Protein AF-A0A3B8YVG7-F1 (afdb_monomer_lite)

Sequence (187 aa):
MKNRNLFLLLGLVLIIIQVAHSCKNMPRATQARDAATNYRMFCAGCHGDNLEKFAAKQWMEEAGTASVERSIRNGILDIGMPAFAKTFSDREIKELAGYVKKGIPADRALLKPAVTAEGIVKSEEYNFVIDTVVTGLEVPWGLAFLPNGDLLISERKGTLHTFSNGRLSAPIEGLPPIMAFGQGGLL

Radius of gyration: 27.72 Å; chains: 1; bounding box: 80×52×76 Å

Structure (mmCIF, N/CA/C/O backbone):
data_AF-A0A3B8YVG7-F1
#
_entry.id   AF-A0A3B8YVG7-F1
#
loop_
_atom_site.group_PDB
_atom_site.id
_atom_site.type_symbol
_atom_site.label_atom_id
_atom_site.label_alt_id
_atom_site.label_comp_id
_atom_site.label_asym_id
_atom_site.label_entity_id
_atom_site.label_seq_id
_atom_site.pdbx_PDB_ins_code
_atom_site.Cartn_x
_atom_site.Cartn_y
_atom_site.Cartn_z
_atom_site.occupancy
_atom_site.B_iso_or_equiv
_atom_site.auth_seq_id
_atom_site.auth_comp_id
_atom_site.auth_asym_id
_atom_site.auth_atom_id
_atom_site.pdbx_PDB_model_num
ATOM 1 N N . MET A 1 1 ? -52.260 37.338 51.544 1.00 55.12 1 MET A N 1
ATOM 2 C CA . MET A 1 1 ? -51.536 36.040 51.574 1.00 55.12 1 MET A CA 1
ATOM 3 C C . MET A 1 1 ? -51.922 35.067 50.437 1.00 55.12 1 MET A C 1
ATOM 5 O O . MET A 1 1 ? -51.706 33.877 50.595 1.00 55.12 1 MET A O 1
ATOM 9 N N . LYS A 1 2 ? -52.425 35.517 49.268 1.00 54.91 2 LYS A N 1
ATOM 10 C CA . LYS A 1 2 ? -52.887 34.604 48.190 1.00 54.91 2 LYS A CA 1
ATOM 11 C C . LYS A 1 2 ? -51.986 34.511 46.942 1.00 54.91 2 LYS A C 1
ATOM 13 O O . LYS A 1 2 ? -52.160 33.588 46.161 1.00 54.91 2 LYS A O 1
ATOM 18 N N . ASN A 1 3 ? -50.978 35.381 46.789 1.00 53.31 3 ASN A N 1
ATOM 19 C CA . ASN A 1 3 ? -50.225 35.502 45.523 1.00 53.31 3 ASN A CA 1
ATOM 20 C C . ASN A 1 3 ? -48.767 35.005 45.576 1.00 53.31 3 ASN A C 1
ATOM 22 O O . ASN A 1 3 ? -48.082 35.035 44.560 1.00 53.31 3 ASN A O 1
ATOM 26 N N . ARG A 1 4 ? -48.272 34.523 46.728 1.00 54.56 4 ARG A N 1
ATOM 27 C CA . ARG A 1 4 ? -46.884 34.022 46.843 1.00 54.56 4 ARG A CA 1
ATOM 28 C C . ARG A 1 4 ? -46.690 32.628 46.235 1.00 54.56 4 ARG A C 1
ATOM 30 O O . ARG A 1 4 ? -45.633 32.367 45.677 1.00 54.56 4 ARG A O 1
ATOM 37 N N . ASN A 1 5 ? -47.712 31.770 46.259 1.00 50.25 5 ASN A N 1
ATOM 38 C CA . ASN A 1 5 ? -47.594 30.398 45.746 1.00 50.25 5 ASN A CA 1
ATOM 39 C C . ASN A 1 5 ? -47.685 30.316 44.212 1.00 50.25 5 ASN A C 1
ATOM 41 O O . ASN A 1 5 ? -47.104 29.411 43.622 1.00 50.25 5 ASN A O 1
ATOM 45 N N . LEU A 1 6 ? -48.347 31.278 43.557 1.00 53.44 6 LEU A N 1
ATOM 46 C CA . LEU A 1 6 ? -48.474 31.303 42.095 1.00 53.44 6 LEU A CA 1
ATOM 47 C C . LEU A 1 6 ? -47.155 31.702 41.408 1.00 53.44 6 LEU A C 1
ATOM 49 O O . LEU A 1 6 ? -46.780 31.097 40.409 1.00 53.44 6 LEU A O 1
ATOM 53 N N . PHE A 1 7 ? -46.404 32.646 41.986 1.00 51.47 7 PHE A N 1
ATOM 54 C CA . PHE A 1 7 ? -45.079 33.029 41.478 1.00 51.47 7 PHE A CA 1
ATOM 55 C C . PHE A 1 7 ? -44.019 31.933 41.674 1.00 51.47 7 PHE A C 1
ATOM 57 O O . PHE A 1 7 ? -43.154 31.763 40.819 1.00 51.47 7 PHE A O 1
ATOM 64 N N . LEU A 1 8 ? -44.114 31.149 42.753 1.00 53.53 8 LEU A N 1
ATOM 65 C CA . LEU A 1 8 ? -43.233 29.999 42.992 1.00 53.53 8 LEU A CA 1
ATOM 66 C C . LEU A 1 8 ? -43.496 28.845 42.009 1.00 53.53 8 LEU A C 1
ATOM 68 O O . LEU A 1 8 ? -42.547 28.236 41.523 1.00 53.53 8 LEU A O 1
ATOM 72 N N . LEU A 1 9 ? -44.761 28.583 41.661 1.00 53.88 9 LEU A N 1
ATOM 73 C CA . LEU A 1 9 ? -45.130 27.550 40.686 1.00 53.88 9 LEU A CA 1
ATOM 74 C C . LEU A 1 9 ? -44.761 27.937 39.243 1.00 53.88 9 LEU A C 1
ATOM 76 O O . LEU A 1 9 ? -44.233 27.097 38.517 1.00 53.88 9 LEU A O 1
ATOM 80 N N . LEU A 1 10 ? -44.950 29.199 38.834 1.00 53.91 10 LEU A N 1
ATOM 81 C CA . LEU A 1 10 ? -44.505 29.669 37.511 1.00 53.91 10 LEU A CA 1
ATOM 82 C C . LEU A 1 10 ? -42.973 29.696 37.375 1.00 53.91 10 LEU A C 1
ATOM 84 O O . LEU A 1 10 ? -42.451 29.351 36.316 1.00 53.91 10 LEU A O 1
ATOM 88 N N . GLY A 1 11 ? -42.249 30.047 38.444 1.00 51.66 11 GLY A N 1
ATOM 89 C CA . GLY A 1 11 ? -40.783 30.012 38.462 1.00 51.66 11 GLY A CA 1
ATOM 90 C C . GLY A 1 11 ? -40.215 28.595 38.331 1.00 51.66 11 GLY A C 1
ATOM 91 O O . GLY A 1 11 ? -39.252 28.386 37.596 1.00 51.66 11 GLY A O 1
ATOM 92 N N . LEU A 1 12 ? -40.840 27.603 38.976 1.00 54.69 12 LEU A N 1
ATOM 93 C CA . LEU A 1 12 ? -40.403 26.204 38.904 1.00 54.69 12 LEU A CA 1
ATOM 94 C C . LEU A 1 12 ? -40.632 25.594 37.508 1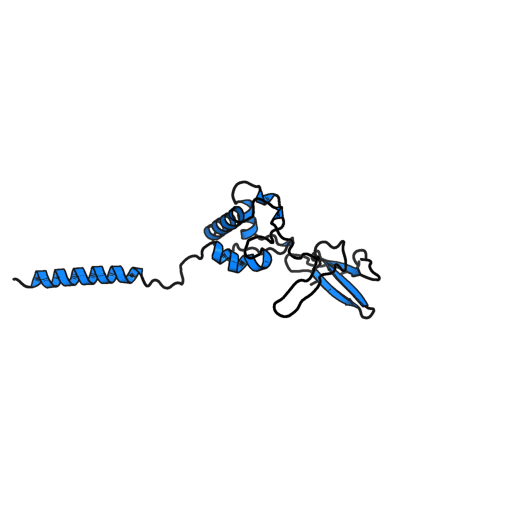.00 54.69 12 LEU A C 1
ATOM 96 O O . LEU A 1 12 ? -39.788 24.850 37.014 1.00 54.69 12 LEU A O 1
ATOM 100 N N . VAL A 1 13 ? -41.741 25.947 36.847 1.00 56.50 13 VAL A N 1
ATOM 101 C CA . VAL A 1 13 ? -42.051 25.485 35.482 1.00 56.50 13 VAL A CA 1
ATOM 102 C C . VAL A 1 13 ? -41.092 26.096 34.454 1.00 56.50 13 VAL A C 1
ATOM 104 O O . VAL A 1 13 ? -40.623 25.376 33.573 1.00 56.50 13 VAL A O 1
ATOM 107 N N . LEU A 1 14 ? -40.718 27.377 34.591 1.00 52.00 14 LEU A N 1
ATOM 108 C CA . LEU A 1 14 ? -39.709 27.989 33.714 1.00 52.00 14 LEU A CA 1
ATOM 109 C C . LEU A 1 14 ? -38.329 27.326 33.862 1.00 52.00 14 LEU A C 1
ATOM 111 O O . LEU A 1 14 ? -37.677 27.056 32.856 1.00 52.00 14 LEU A O 1
ATOM 115 N N . ILE A 1 15 ? -37.913 26.992 35.089 1.00 54.62 15 ILE A N 1
ATOM 116 C CA . ILE A 1 15 ? -36.620 26.335 35.344 1.00 54.62 15 ILE A CA 1
ATOM 117 C C . ILE A 1 15 ? -36.585 24.919 34.743 1.00 54.62 15 ILE A C 1
ATOM 119 O O . ILE A 1 15 ? -35.592 24.546 34.120 1.00 54.62 15 ILE A O 1
ATOM 123 N N . ILE A 1 16 ? -37.673 24.146 34.843 1.00 56.25 16 ILE A N 1
ATOM 124 C CA . ILE A 1 16 ? -37.751 22.798 34.248 1.00 56.25 16 ILE A CA 1
ATOM 125 C C . ILE A 1 16 ? -37.693 22.862 32.709 1.00 56.25 16 ILE A C 1
ATOM 127 O O . ILE A 1 16 ? -37.016 22.045 32.079 1.00 56.25 16 ILE A O 1
ATOM 131 N N . ILE A 1 17 ? -38.330 23.863 32.089 1.00 53.47 17 ILE A N 1
ATOM 132 C CA . ILE A 1 17 ? -38.294 24.055 30.629 1.00 53.47 17 ILE A CA 1
ATOM 133 C C . ILE A 1 17 ? -36.890 24.476 30.156 1.00 53.47 17 ILE A C 1
ATOM 135 O O . ILE A 1 17 ? -36.426 23.992 29.119 1.00 53.47 17 ILE A O 1
ATOM 139 N N . GLN A 1 18 ? -36.179 25.311 30.922 1.00 51.41 18 GLN A N 1
ATOM 140 C CA . GLN A 1 18 ? -34.814 25.743 30.596 1.00 51.41 18 GLN A CA 1
ATOM 141 C C . GLN A 1 18 ? -33.782 24.612 30.719 1.00 51.41 18 GLN A C 1
ATOM 143 O O . GLN A 1 18 ? -32.893 24.502 29.872 1.00 51.41 18 GLN A O 1
ATOM 148 N N . VAL A 1 19 ? -33.935 23.711 31.695 1.00 53.53 19 VAL A N 1
ATOM 149 C CA . VAL A 1 19 ? -33.074 22.520 31.824 1.00 53.53 19 VAL A CA 1
ATOM 150 C C . VAL A 1 19 ? -33.284 21.552 30.649 1.00 53.53 19 VAL A C 1
ATOM 152 O O . VAL A 1 19 ? -32.311 21.024 30.110 1.00 53.53 19 VAL A O 1
ATOM 155 N N . ALA A 1 20 ? -34.522 21.385 30.168 1.00 51.59 20 ALA A N 1
ATOM 156 C CA . ALA A 1 20 ? -34.823 20.522 29.020 1.00 51.59 20 ALA A CA 1
ATOM 157 C C . ALA A 1 20 ? -34.282 21.058 27.675 1.00 51.59 20 ALA A C 1
ATOM 159 O O . ALA A 1 20 ? -33.980 20.272 26.775 1.00 51.59 20 ALA A O 1
ATOM 160 N N . HIS A 1 21 ? -34.127 22.379 27.527 1.00 45.09 21 HIS A N 1
ATOM 161 C CA . HIS A 1 21 ? -33.569 22.990 26.311 1.00 45.09 21 HIS A CA 1
ATOM 162 C C . HIS A 1 21 ? -32.033 22.976 26.282 1.00 45.09 21 HIS A C 1
ATOM 164 O O . HIS A 1 21 ? -31.444 22.916 25.204 1.00 45.09 21 HIS A O 1
ATOM 170 N N . SER A 1 22 ? -31.378 22.957 27.446 1.00 46.12 22 SER A N 1
ATOM 171 C CA . SER A 1 22 ? -29.911 22.942 27.546 1.00 46.12 22 SER A CA 1
ATOM 172 C C . SER A 1 22 ? -29.281 21.626 27.051 1.00 46.12 22 SER A C 1
ATOM 174 O O . SER A 1 22 ? -28.189 21.632 26.490 1.00 46.12 22 SER A O 1
ATOM 176 N N . CYS A 1 23 ? -29.995 20.494 27.131 1.00 43.69 23 CYS A N 1
ATOM 177 C CA . CYS A 1 23 ? -29.518 19.217 26.572 1.00 43.69 23 CYS A CA 1
ATOM 178 C C . CYS A 1 23 ? -29.514 19.156 25.032 1.00 43.69 23 CYS A C 1
ATOM 180 O O . CYS A 1 23 ? -28.886 18.263 24.470 1.00 43.69 23 CYS A O 1
ATOM 182 N N . LYS A 1 24 ? -30.201 20.070 24.331 1.00 51.38 24 LYS A N 1
ATOM 183 C CA . LYS A 1 24 ? -30.309 20.031 22.859 1.00 51.38 24 LYS A CA 1
ATOM 184 C C . LYS A 1 24 ? -29.253 20.864 22.128 1.00 51.38 24 LYS A C 1
ATOM 186 O O . LYS A 1 24 ? -29.065 20.658 20.936 1.00 51.38 24 LYS A O 1
ATOM 191 N N . ASN A 1 25 ? -28.536 21.740 22.834 1.00 47.72 25 ASN A N 1
ATOM 192 C CA . ASN A 1 25 ? -27.557 22.666 22.257 1.00 47.72 25 ASN A CA 1
ATOM 193 C C . ASN A 1 25 ? -26.149 22.466 22.841 1.00 47.72 25 ASN A C 1
ATOM 195 O O . ASN A 1 25 ? -25.473 23.428 23.205 1.00 47.72 25 ASN A O 1
ATOM 199 N N . MET A 1 26 ? -25.678 21.219 22.914 1.00 46.06 26 MET A N 1
ATOM 200 C CA . MET A 1 26 ? -24.237 20.991 23.035 1.00 46.06 26 MET A CA 1
ATO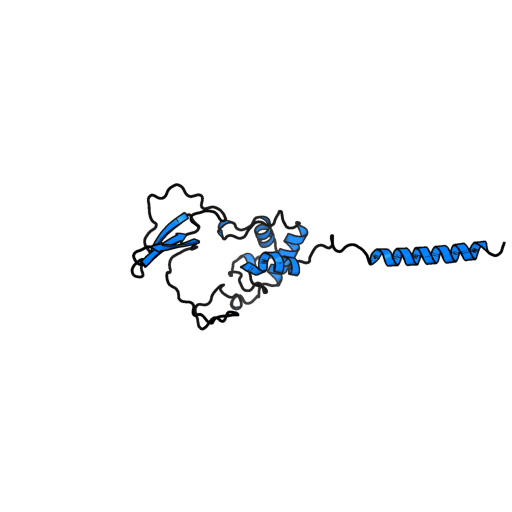M 201 C C . MET A 1 26 ? -23.567 21.259 21.677 1.00 46.06 26 MET A C 1
ATOM 203 O O . MET A 1 26 ? -24.026 20.732 20.659 1.00 46.06 26 MET A O 1
ATOM 207 N N . PRO A 1 27 ? -22.487 22.058 21.620 1.00 43.12 27 PRO A N 1
ATOM 208 C CA . PRO A 1 27 ? -21.715 22.225 20.398 1.00 43.12 27 PRO A CA 1
ATOM 209 C C . PRO A 1 27 ? -21.191 20.861 19.927 1.00 43.12 27 PRO A C 1
ATOM 211 O O . PRO A 1 27 ? -20.634 20.088 20.704 1.00 43.12 27 PRO A O 1
ATOM 214 N N . ARG A 1 28 ? -21.344 20.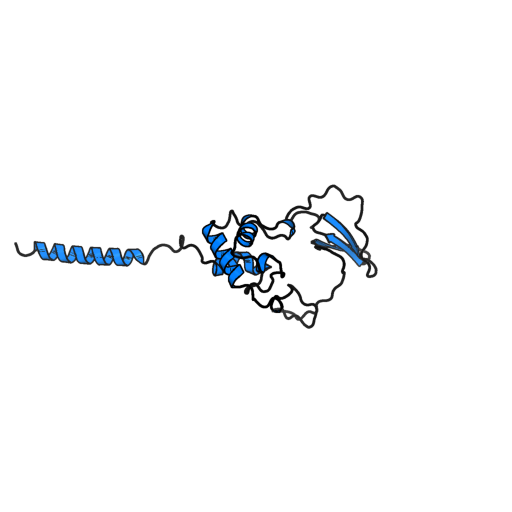576 18.629 1.00 47.62 28 ARG A N 1
ATOM 215 C CA . ARG A 1 28 ? -20.978 19.326 17.923 1.00 47.62 28 ARG A CA 1
ATOM 216 C C . ARG A 1 28 ? -19.467 19.005 17.922 1.00 47.62 28 ARG A C 1
ATOM 218 O O . ARG A 1 28 ? -18.999 18.204 17.123 1.00 47.62 28 ARG A O 1
ATOM 225 N N . ALA A 1 29 ? -18.687 19.634 18.795 1.00 46.44 29 ALA A N 1
ATOM 226 C CA . ALA A 1 29 ? -17.231 19.559 18.839 1.00 46.44 29 ALA A CA 1
ATOM 227 C C . ALA A 1 29 ? -16.686 18.477 19.794 1.00 46.44 29 ALA A C 1
ATOM 229 O O . ALA A 1 29 ? -15.477 18.396 19.981 1.00 46.44 29 ALA A O 1
ATOM 230 N N . THR A 1 30 ? -17.535 17.641 20.406 1.00 48.69 30 THR A N 1
ATOM 231 C CA . THR A 1 30 ? -17.076 16.654 21.412 1.00 48.69 30 THR A CA 1
ATOM 232 C C . THR A 1 30 ? -17.768 15.293 21.331 1.00 48.69 30 THR A C 1
ATOM 234 O O . THR A 1 30 ? -17.644 14.479 22.243 1.00 48.69 30 THR A O 1
ATOM 237 N N . GLN A 1 31 ? -18.488 15.004 20.245 1.00 57.09 31 GLN A N 1
ATOM 238 C CA . GLN A 1 31 ? -19.016 13.660 20.026 1.00 57.09 31 GLN A CA 1
ATOM 239 C C . GLN A 1 31 ? -17.953 12.838 19.297 1.00 57.09 31 GLN A C 1
ATOM 241 O O . GLN A 1 31 ? -17.604 13.148 18.157 1.00 57.09 31 GLN A O 1
ATOM 246 N N . ALA A 1 32 ? -17.402 11.829 19.979 1.00 62.62 32 ALA A N 1
ATOM 247 C CA . ALA A 1 32 ? -16.499 10.868 19.357 1.00 62.62 32 ALA A CA 1
ATOM 248 C C . ALA A 1 32 ? -17.167 10.302 18.098 1.00 62.62 32 ALA A C 1
ATOM 250 O O . ALA A 1 32 ? -18.320 9.865 18.149 1.00 62.62 32 ALA A O 1
ATOM 251 N N . ARG A 1 33 ? -16.462 10.377 16.968 1.00 83.88 33 ARG A N 1
ATOM 252 C CA . ARG A 1 33 ? -16.950 9.846 15.694 1.00 83.88 33 ARG A CA 1
ATOM 253 C C . ARG A 1 33 ? -17.035 8.328 15.807 1.00 83.88 33 ARG A C 1
ATOM 255 O O . ARG A 1 33 ? -16.194 7.713 16.459 1.00 83.88 33 ARG A O 1
ATOM 262 N N . ASP A 1 34 ? -18.047 7.729 15.190 1.00 94.12 34 ASP A N 1
ATOM 263 C CA . ASP A 1 34 ? -18.153 6.273 15.168 1.00 94.12 34 ASP A CA 1
ATOM 264 C C . ASP A 1 34 ? -17.048 5.634 14.305 1.00 94.12 34 ASP A C 1
ATOM 266 O O . ASP A 1 34 ? -16.381 6.285 13.491 1.00 94.12 34 ASP A O 1
ATOM 270 N N . ALA A 1 35 ? -16.851 4.327 14.489 1.00 95.88 35 ALA A N 1
ATOM 271 C CA . ALA A 1 35 ? -15.826 3.571 13.778 1.00 95.88 35 ALA A CA 1
ATOM 272 C C . ALA A 1 35 ? -16.001 3.602 12.252 1.00 95.88 35 ALA A C 1
ATOM 274 O O . ALA A 1 35 ? -15.005 3.654 11.539 1.00 95.88 35 ALA A O 1
ATOM 275 N N . ALA A 1 36 ? -17.235 3.609 11.741 1.00 95.88 36 ALA A N 1
ATOM 276 C CA . ALA A 1 36 ? -17.492 3.642 10.301 1.00 95.88 36 ALA A CA 1
ATOM 277 C C . ALA A 1 36 ? -17.061 4.984 9.684 1.00 95.88 36 ALA A C 1
ATOM 279 O O . ALA A 1 36 ? -16.445 5.024 8.619 1.00 95.88 36 ALA A O 1
ATOM 280 N N . THR A 1 37 ? -17.336 6.086 10.380 1.00 96.25 37 THR A N 1
ATOM 281 C CA . THR A 1 37 ? -16.920 7.434 9.990 1.00 96.25 37 THR A CA 1
ATOM 282 C C . THR A 1 37 ? -15.402 7.559 10.032 1.00 96.25 37 THR A C 1
ATOM 284 O O . THR A 1 37 ? -14.798 8.023 9.066 1.00 96.25 37 THR A O 1
ATOM 287 N N . ASN A 1 38 ? -14.771 7.095 11.115 1.00 96.56 38 ASN A N 1
ATOM 288 C CA . ASN A 1 38 ? -13.313 7.091 11.225 1.00 96.56 38 ASN A CA 1
ATOM 289 C C . ASN A 1 38 ? -12.671 6.206 10.141 1.00 96.56 38 ASN A C 1
ATOM 291 O O . ASN A 1 38 ? -11.708 6.624 9.502 1.00 96.56 38 ASN A O 1
ATOM 295 N N . TYR A 1 39 ? -13.234 5.031 9.857 1.00 97.00 39 TYR A N 1
ATOM 296 C CA . TYR A 1 39 ? -12.746 4.158 8.793 1.00 97.00 39 TYR A CA 1
ATOM 297 C C . TYR A 1 39 ? -12.799 4.847 7.423 1.00 97.00 39 TYR A C 1
ATOM 299 O O . TYR A 1 39 ? -11.794 4.893 6.712 1.00 97.00 39 TYR A O 1
ATOM 307 N N . ARG A 1 40 ? -13.941 5.449 7.072 1.00 95.94 40 ARG A N 1
ATOM 308 C CA . ARG A 1 40 ? -14.099 6.158 5.796 1.00 95.94 40 ARG A CA 1
ATOM 309 C C . ARG A 1 40 ? -13.111 7.317 5.650 1.00 95.94 40 ARG A C 1
ATOM 311 O O . ARG A 1 40 ? -12.559 7.515 4.576 1.00 95.94 40 ARG A O 1
ATOM 318 N N . MET A 1 41 ? -12.870 8.070 6.721 1.00 95.12 41 MET A N 1
ATOM 319 C CA . MET A 1 41 ? -11.983 9.236 6.677 1.00 95.12 41 MET A CA 1
ATOM 320 C C . MET A 1 41 ? -10.494 8.881 6.598 1.00 95.12 41 MET A C 1
ATOM 322 O O . MET A 1 41 ? -9.739 9.611 5.963 1.00 95.12 41 MET A O 1
ATOM 326 N N . PHE A 1 42 ? -10.060 7.807 7.264 1.00 96.56 42 PHE A N 1
ATOM 327 C CA . PHE A 1 42 ? -8.631 7.550 7.485 1.00 96.56 42 PHE A CA 1
ATOM 328 C C . PHE A 1 42 ? -8.113 6.256 6.852 1.00 96.56 42 PHE A C 1
ATOM 330 O O . PHE A 1 42 ? -6.902 6.081 6.741 1.00 96.56 42 PHE A O 1
ATOM 337 N N . CYS A 1 43 ? -8.996 5.337 6.457 1.00 95.88 43 CYS A N 1
ATOM 338 C CA . CYS A 1 43 ? -8.615 3.981 6.053 1.00 95.88 43 CYS A CA 1
ATOM 339 C C . CYS A 1 43 ? -9.087 3.623 4.638 1.00 95.88 43 CYS A C 1
ATOM 341 O O . CYS A 1 43 ? -8.351 2.965 3.900 1.00 95.88 43 CYS A O 1
ATOM 343 N N . ALA A 1 44 ? -10.289 4.057 4.249 1.00 94.50 44 ALA A N 1
ATOM 344 C CA . ALA A 1 44 ? -10.932 3.649 2.997 1.00 94.50 44 ALA A CA 1
ATOM 345 C C . ALA A 1 44 ? -10.125 4.001 1.735 1.00 94.50 44 ALA A C 1
ATOM 347 O O . ALA A 1 44 ? -10.145 3.241 0.770 1.00 94.50 44 ALA A O 1
ATOM 348 N N . GLY A 1 45 ? -9.335 5.083 1.760 1.00 90.88 45 GLY A N 1
ATOM 349 C CA . GLY A 1 45 ? -8.471 5.458 0.633 1.00 90.88 45 GLY A CA 1
ATOM 350 C C . GLY A 1 45 ? -7.509 4.343 0.201 1.00 90.88 45 GLY A C 1
ATOM 351 O O . GLY A 1 45 ? -7.291 4.147 -0.993 1.00 90.88 45 GLY A O 1
ATOM 352 N N . CYS A 1 46 ? -7.002 3.557 1.157 1.00 90.25 46 CYS A N 1
ATOM 353 C CA . CYS A 1 46 ? -6.123 2.418 0.879 1.00 90.25 46 CYS A CA 1
ATOM 354 C C . CYS A 1 46 ? -6.865 1.075 0.931 1.00 90.25 46 CYS A C 1
ATOM 356 O O . CYS A 1 46 ? -6.565 0.172 0.156 1.00 90.25 46 CYS A O 1
ATOM 358 N N . HIS A 1 47 ? -7.833 0.932 1.838 1.00 92.31 47 HIS A N 1
ATOM 359 C CA . HIS A 1 47 ? -8.480 -0.349 2.137 1.00 92.31 47 HIS A CA 1
ATOM 360 C C . HIS A 1 47 ? -9.837 -0.564 1.442 1.00 92.31 47 HIS A C 1
ATOM 362 O O . HIS A 1 47 ? -10.408 -1.648 1.568 1.00 92.31 47 HIS A O 1
ATOM 368 N N . GLY A 1 48 ? -10.301 0.410 0.654 1.00 90.19 48 GLY A N 1
ATOM 369 C CA . GLY A 1 48 ? -11.593 0.385 -0.032 1.00 90.19 48 GLY A CA 1
ATOM 370 C C . GLY A 1 48 ? -12.738 0.841 0.869 1.00 90.19 48 GLY A C 1
ATOM 371 O O . GLY A 1 48 ? -12.677 0.698 2.086 1.00 90.19 48 GLY A O 1
ATOM 372 N N . ASP A 1 49 ? -13.804 1.389 0.292 1.00 90.25 49 ASP A N 1
ATOM 373 C CA . ASP A 1 49 ? -14.958 1.854 1.077 1.00 90.25 49 ASP A CA 1
ATOM 374 C C . ASP A 1 49 ? -15.699 0.711 1.785 1.00 90.25 49 ASP A C 1
ATOM 376 O O . ASP A 1 49 ? -16.368 0.941 2.794 1.00 90.25 49 ASP A O 1
ATOM 380 N N . ASN A 1 50 ? -15.566 -0.517 1.279 1.00 89.19 50 ASN A N 1
ATOM 381 C CA . ASN A 1 50 ? -16.228 -1.715 1.787 1.00 89.19 50 ASN A CA 1
ATOM 382 C C . ASN A 1 50 ? -15.223 -2.754 2.304 1.00 89.19 50 ASN A C 1
ATOM 384 O O . ASN A 1 50 ? -15.551 -3.939 2.362 1.00 89.19 50 ASN A O 1
ATOM 388 N N . LEU A 1 51 ? -14.008 -2.329 2.685 1.00 90.94 51 LEU A N 1
ATOM 389 C CA . LEU A 1 51 ? -12.934 -3.209 3.170 1.00 90.94 51 LEU A CA 1
ATOM 390 C C . LEU A 1 51 ? -12.469 -4.232 2.110 1.00 90.94 51 LEU A C 1
ATOM 392 O O . LEU A 1 51 ? -11.802 -5.216 2.428 1.00 90.94 51 LEU A O 1
ATOM 396 N N . GLU A 1 52 ? -12.817 -4.031 0.841 1.00 88.00 52 GLU A N 1
ATOM 397 C CA . GLU A 1 52 ? -12.587 -5.005 -0.221 1.00 88.00 52 GLU A CA 1
ATOM 398 C C . GLU A 1 52 ? -11.138 -5.037 -0.708 1.00 88.00 52 GLU A C 1
ATOM 400 O O . GLU A 1 52 ? -10.747 -6.017 -1.334 1.00 88.00 52 GLU A O 1
ATOM 405 N N . LYS A 1 53 ? -10.336 -4.002 -0.414 1.00 88.19 53 LYS A N 1
ATOM 406 C CA . LYS A 1 53 ? -8.930 -3.910 -0.847 1.00 88.19 53 LYS A CA 1
ATOM 407 C C . LYS A 1 53 ? -7.938 -4.442 0.186 1.00 88.19 53 LYS A C 1
ATOM 409 O O . LYS A 1 53 ? -6.728 -4.270 0.032 1.00 88.19 53 LYS A O 1
ATOM 414 N N . PHE A 1 54 ? -8.405 -5.073 1.264 1.00 89.12 54 PHE A N 1
ATOM 415 C CA . PHE A 1 54 ? -7.494 -5.804 2.138 1.00 89.12 54 PHE A CA 1
ATOM 416 C C . PHE A 1 54 ? -6.916 -7.021 1.412 1.00 89.12 54 PHE A C 1
ATOM 418 O O . PHE A 1 54 ? -7.642 -7.814 0.820 1.00 89.12 54 PHE A O 1
ATOM 425 N N . ALA A 1 55 ? -5.605 -7.221 1.536 1.00 82.62 55 ALA A N 1
ATOM 426 C CA . ALA A 1 55 ? -4.993 -8.488 1.166 1.00 82.62 55 ALA A CA 1
ATOM 427 C C . ALA A 1 55 ? -5.409 -9.570 2.172 1.00 82.62 55 ALA A C 1
ATOM 429 O O . ALA A 1 55 ? -5.310 -9.350 3.382 1.00 82.62 55 ALA A O 1
ATOM 430 N N . ALA A 1 56 ? -5.821 -10.741 1.683 1.00 81.75 56 ALA A N 1
ATOM 431 C CA . ALA A 1 56 ? -6.111 -11.889 2.536 1.00 81.75 56 ALA A CA 1
ATOM 432 C C . ALA A 1 56 ? -4.871 -12.259 3.370 1.00 81.75 56 ALA A C 1
ATOM 434 O O . ALA A 1 56 ? -3.775 -12.450 2.834 1.00 81.75 56 ALA A O 1
ATOM 435 N N . LYS A 1 57 ? -5.030 -12.327 4.695 1.00 84.56 57 LYS A N 1
ATOM 436 C CA . LYS A 1 57 ? -3.946 -12.601 5.650 1.00 84.56 57 LYS A CA 1
ATOM 437 C C . LYS A 1 57 ? -4.474 -13.385 6.850 1.00 84.56 57 LYS A C 1
ATOM 439 O O . LYS A 1 57 ? -5.646 -13.286 7.198 1.00 84.56 57 LYS A O 1
ATOM 444 N N . GLN A 1 58 ? -3.574 -14.098 7.525 1.00 85.81 58 GLN A N 1
ATOM 445 C CA . GLN A 1 58 ? -3.892 -14.974 8.659 1.00 85.81 58 GLN A CA 1
ATOM 446 C C . GLN A 1 58 ? -4.630 -14.270 9.812 1.00 85.81 58 GLN A C 1
ATOM 448 O O . GLN A 1 58 ? -5.518 -14.867 10.415 1.00 85.81 58 GLN A O 1
ATOM 453 N N . TRP A 1 59 ? -4.342 -12.990 10.076 1.00 88.44 59 TRP A N 1
ATOM 454 C CA . TRP A 1 59 ? -4.993 -12.226 11.151 1.00 88.44 59 TRP A CA 1
ATOM 455 C C . TRP A 1 59 ? -6.521 -12.134 11.006 1.00 88.44 59 TRP A C 1
ATOM 457 O O . TRP A 1 59 ? -7.254 -11.963 11.986 1.00 88.44 59 TRP A O 1
ATOM 467 N N . MET A 1 60 ? -7.029 -12.277 9.779 1.00 90.19 60 MET A N 1
ATOM 468 C CA . MET A 1 60 ? -8.464 -12.260 9.511 1.00 90.19 60 MET A CA 1
ATOM 469 C C . MET A 1 60 ? -9.186 -13.451 10.154 1.00 90.19 60 MET A C 1
ATOM 471 O O . MET A 1 60 ? -10.362 -13.316 10.488 1.00 90.19 60 MET A O 1
ATOM 475 N N . GLU A 1 61 ? -8.476 -14.549 10.426 1.00 89.12 61 GLU A N 1
ATOM 476 C CA . GLU A 1 61 ? -9.002 -15.759 11.074 1.00 89.12 61 GLU A CA 1
ATOM 477 C C . GLU A 1 61 ? -8.755 -15.792 12.591 1.00 89.12 61 GLU A C 1
ATOM 479 O O . GLU A 1 61 ? -9.363 -16.579 13.312 1.00 89.12 61 GLU A O 1
ATOM 484 N N . GLU A 1 62 ? -7.882 -14.927 13.110 1.00 90.62 62 GLU A N 1
ATOM 485 C CA . GLU A 1 62 ? -7.586 -14.872 14.544 1.00 90.62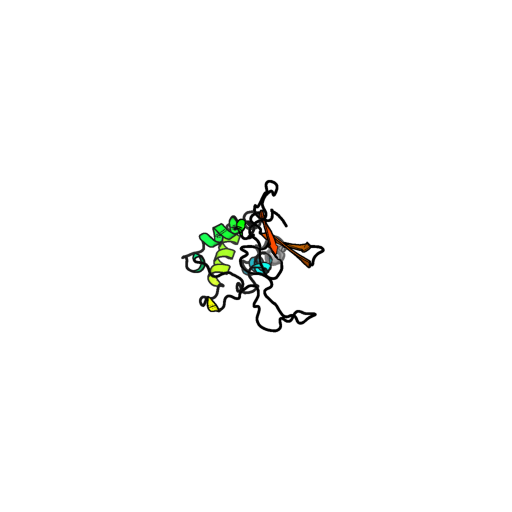 62 GLU A CA 1
ATOM 486 C C . GLU A 1 62 ? -8.819 -14.465 15.365 1.00 90.62 62 GLU A C 1
ATOM 488 O O . GLU A 1 62 ? -9.630 -13.635 14.945 1.00 90.62 62 GLU A O 1
ATOM 493 N N . ALA A 1 63 ? -8.960 -15.015 16.569 1.00 90.88 63 ALA A N 1
ATOM 494 C CA . ALA A 1 63 ? -10.032 -14.616 17.471 1.00 90.88 63 ALA A CA 1
ATOM 495 C C . ALA A 1 63 ? -9.800 -13.197 18.024 1.00 90.88 63 ALA A C 1
ATOM 497 O O . ALA A 1 63 ? -8.690 -12.827 18.410 1.00 90.88 63 ALA A O 1
ATOM 498 N N . GLY A 1 64 ? -10.878 -12.417 18.126 1.00 94.12 64 GLY A N 1
ATOM 499 C CA . GLY A 1 64 ? -10.835 -11.060 18.672 1.00 94.12 64 GLY A CA 1
ATOM 500 C C . GLY A 1 64 ? -10.166 -10.038 17.745 1.00 94.12 64 GLY A C 1
ATOM 501 O O . GLY A 1 64 ? -10.139 -10.197 16.527 1.00 94.12 64 GLY A O 1
ATOM 502 N N . THR A 1 65 ? -9.685 -8.942 18.335 1.00 96.75 65 THR A N 1
ATOM 503 C CA . THR A 1 65 ? -9.226 -7.735 17.620 1.00 96.75 65 THR A CA 1
ATOM 504 C C . THR A 1 65 ? -7.777 -7.352 17.917 1.00 96.75 65 THR A C 1
ATOM 506 O O . THR A 1 65 ? -7.273 -6.392 17.344 1.00 96.75 65 THR A O 1
ATOM 509 N N . ALA A 1 66 ? -7.080 -8.090 18.783 1.00 96.75 66 ALA A N 1
ATOM 510 C CA . ALA A 1 66 ? -5.809 -7.653 19.362 1.00 96.75 66 ALA A CA 1
ATOM 511 C C . ALA A 1 66 ? -4.694 -7.396 18.329 1.00 96.75 66 ALA A C 1
ATOM 513 O O . ALA A 1 66 ? -3.937 -6.432 18.471 1.00 96.75 66 ALA A O 1
ATOM 514 N N . SER A 1 67 ? -4.576 -8.233 17.295 1.00 95.56 67 SER A N 1
ATOM 515 C CA . SER A 1 67 ? -3.606 -8.033 16.209 1.00 95.56 67 SER A CA 1
ATOM 516 C C . SER A 1 67 ? -3.934 -6.788 15.390 1.00 95.56 67 SER A C 1
ATOM 518 O O . SER A 1 67 ? -3.064 -5.950 15.168 1.00 95.56 67 SER A O 1
ATOM 520 N N . VAL A 1 68 ? -5.207 -6.605 15.043 1.00 96.31 68 VAL A N 1
ATOM 521 C CA . VAL A 1 68 ? -5.704 -5.440 14.299 1.00 96.31 68 VAL A CA 1
ATOM 522 C C . VAL A 1 68 ? -5.513 -4.146 15.087 1.00 96.31 68 VAL A C 1
ATOM 524 O O . VAL A 1 68 ? -5.027 -3.161 14.540 1.00 96.31 68 VAL A O 1
ATOM 527 N N . GLU A 1 69 ? -5.820 -4.144 16.386 1.00 98.06 69 GLU A N 1
ATOM 528 C CA . GLU A 1 69 ? -5.579 -2.999 17.272 1.00 98.06 69 GLU A CA 1
ATOM 529 C C . GLU A 1 69 ? -4.097 -2.618 17.299 1.00 98.06 69 GLU A C 1
ATOM 531 O O . GLU A 1 69 ? -3.754 -1.438 17.226 1.00 98.06 69 GLU A O 1
ATOM 536 N N . ARG A 1 70 ? -3.206 -3.615 17.365 1.00 97.56 70 ARG A N 1
ATOM 537 C CA . ARG A 1 70 ? -1.757 -3.397 17.343 1.00 97.56 70 ARG A CA 1
ATOM 538 C C . ARG A 1 70 ? -1.302 -2.797 16.015 1.00 97.56 70 ARG A C 1
ATOM 540 O O . ARG A 1 70 ? -0.518 -1.851 16.037 1.00 97.56 70 ARG A O 1
ATOM 547 N N . SER A 1 71 ? -1.814 -3.299 14.893 1.00 96.25 71 SER A N 1
ATOM 548 C CA . SER A 1 71 ? -1.526 -2.764 13.559 1.00 96.25 71 SER A CA 1
ATOM 549 C C . SER A 1 71 ? -2.039 -1.337 13.385 1.00 96.25 71 SER A C 1
ATOM 551 O O . SER A 1 71 ? -1.302 -0.492 12.898 1.00 96.25 71 SER A O 1
ATOM 553 N N . ILE A 1 72 ? -3.260 -1.022 13.827 1.00 97.38 72 ILE A N 1
ATOM 554 C CA . ILE A 1 72 ? -3.797 0.348 13.764 1.00 97.38 72 ILE A CA 1
ATOM 555 C C . ILE A 1 72 ? -2.968 1.283 14.653 1.00 97.38 72 ILE A C 1
ATOM 557 O O . ILE A 1 72 ? -2.605 2.384 14.240 1.00 97.38 72 ILE A O 1
ATOM 561 N N . ARG A 1 73 ? -2.624 0.846 15.868 1.00 98.12 73 ARG A N 1
ATOM 562 C CA . ARG A 1 73 ? -1.852 1.652 16.818 1.00 98.12 73 ARG A CA 1
ATOM 563 C C . ARG A 1 73 ? -0.453 1.963 16.294 1.00 98.12 73 ARG A C 1
ATOM 565 O O . ARG A 1 73 ? -0.062 3.128 16.273 1.00 98.12 73 ARG A O 1
ATOM 572 N N . ASN A 1 74 ? 0.283 0.931 15.892 1.00 97.06 74 ASN A N 1
ATOM 573 C CA . ASN A 1 74 ? 1.716 1.020 15.612 1.00 97.06 74 ASN A CA 1
ATOM 574 C C . ASN A 1 74 ? 2.036 1.189 14.123 1.00 97.06 74 ASN A C 1
ATOM 576 O O . ASN A 1 74 ? 3.175 1.502 13.782 1.00 97.06 74 ASN A O 1
ATOM 580 N N . GLY A 1 75 ? 1.050 0.999 13.247 1.00 94.81 75 GLY A N 1
ATOM 581 C CA . GLY A 1 75 ? 1.264 0.898 11.811 1.00 94.81 75 GLY A CA 1
ATOM 582 C C . GLY A 1 75 ? 1.951 -0.409 11.413 1.00 94.81 75 GLY A C 1
ATOM 583 O O . GLY A 1 75 ? 2.334 -1.234 12.245 1.00 94.81 75 GLY A O 1
ATOM 584 N N . ILE A 1 76 ? 2.109 -0.577 10.105 1.00 91.50 76 ILE A N 1
ATOM 585 C CA . ILE A 1 76 ? 2.913 -1.618 9.458 1.00 91.50 76 ILE A CA 1
ATOM 586 C C . ILE A 1 76 ? 3.769 -0.867 8.433 1.00 91.50 76 ILE A C 1
ATOM 588 O O . ILE A 1 76 ? 3.369 -0.626 7.290 1.00 91.50 76 ILE A O 1
ATOM 592 N N . LEU A 1 77 ? 4.876 -0.305 8.926 1.00 85.06 77 LEU A N 1
ATOM 593 C CA . LEU A 1 77 ? 5.603 0.763 8.236 1.00 85.06 77 LEU A CA 1
ATOM 594 C C . LEU A 1 77 ? 6.290 0.282 6.960 1.00 85.06 77 LEU A C 1
ATOM 596 O O . LEU A 1 77 ? 6.351 1.041 6.002 1.00 85.06 77 LEU A O 1
ATOM 600 N N . ASP A 1 78 ? 6.744 -0.962 6.927 1.00 80.88 78 ASP A N 1
ATOM 601 C CA . ASP A 1 78 ? 7.314 -1.664 5.771 1.00 80.88 78 ASP A CA 1
ATOM 602 C C . ASP A 1 78 ? 6.340 -1.767 4.589 1.00 80.88 78 ASP A C 1
ATOM 604 O O . ASP A 1 78 ? 6.759 -1.616 3.445 1.00 80.88 78 ASP A O 1
ATOM 608 N N . ILE A 1 79 ? 5.037 -1.917 4.852 1.00 80.38 79 ILE A N 1
ATOM 609 C CA . ILE A 1 79 ? 3.995 -1.902 3.806 1.00 80.38 79 ILE A CA 1
ATOM 610 C C . ILE A 1 79 ? 3.287 -0.550 3.687 1.00 80.38 79 ILE A C 1
ATOM 612 O O . ILE A 1 79 ? 2.439 -0.356 2.825 1.00 80.38 79 ILE A O 1
ATOM 616 N N . GLY A 1 80 ? 3.695 0.441 4.482 1.00 82.19 80 GLY A N 1
ATOM 617 C CA . GLY A 1 80 ? 3.238 1.827 4.345 1.00 82.19 80 GLY A CA 1
ATOM 618 C C . GLY A 1 80 ? 1.917 2.115 5.031 1.00 82.19 80 GLY A C 1
ATOM 619 O O . GLY A 1 80 ? 1.340 3.173 4.804 1.00 82.19 80 GLY A O 1
ATOM 620 N N . MET A 1 81 ? 1.474 1.219 5.911 1.00 91.56 81 MET A N 1
ATOM 621 C CA . MET A 1 81 ? 0.370 1.482 6.821 1.00 91.56 81 MET A CA 1
ATOM 622 C C . MET A 1 81 ? 0.884 2.368 7.972 1.00 91.56 81 MET A C 1
ATOM 624 O O . MET A 1 81 ? 1.721 1.908 8.754 1.00 91.56 81 MET A O 1
ATOM 628 N N . PRO A 1 82 ? 0.435 3.630 8.095 1.00 93.38 82 PRO A N 1
ATOM 629 C CA . PRO A 1 82 ? 0.916 4.531 9.136 1.00 93.38 82 PRO A CA 1
ATOM 630 C C . PRO A 1 82 ? 0.384 4.141 10.523 1.00 93.38 82 PRO A C 1
ATOM 632 O O . PRO A 1 82 ? -0.603 3.420 10.658 1.00 93.38 82 PRO A O 1
ATOM 635 N N . ALA A 1 83 ? 1.048 4.641 11.564 1.00 96.00 83 ALA A N 1
ATOM 636 C CA . ALA A 1 83 ? 0.628 4.482 12.952 1.00 96.00 83 ALA A CA 1
ATOM 637 C C . ALA A 1 83 ? -0.447 5.512 13.328 1.00 96.00 83 ALA A C 1
ATOM 639 O O . ALA A 1 83 ? -0.261 6.706 13.093 1.00 96.00 83 ALA A O 1
ATOM 640 N N . PHE A 1 84 ? -1.523 5.076 13.989 1.00 97.25 84 PHE A N 1
ATOM 641 C CA . PHE A 1 84 ? -2.633 5.949 14.392 1.00 97.25 84 PHE A CA 1
ATOM 642 C C . PHE A 1 84 ? -2.758 6.158 15.908 1.00 97.25 84 PHE A C 1
ATOM 644 O O . PHE A 1 84 ? -3.716 6.782 16.362 1.00 97.25 84 PHE A O 1
ATOM 651 N N . ALA A 1 85 ? -1.781 5.714 16.710 1.00 97.12 85 ALA A N 1
ATOM 652 C CA . ALA A 1 85 ? -1.785 5.905 18.168 1.00 97.12 85 ALA A CA 1
ATOM 653 C C . ALA A 1 85 ? -1.929 7.372 18.623 1.00 97.12 85 ALA A C 1
ATOM 655 O O . ALA A 1 85 ? -2.396 7.628 19.727 1.00 97.12 85 ALA A O 1
ATOM 656 N N . LYS A 1 86 ? -1.494 8.335 17.799 1.00 96.88 86 LYS A N 1
ATOM 657 C CA . LYS A 1 86 ? -1.620 9.777 18.080 1.00 96.88 86 LYS A CA 1
ATOM 658 C C . LYS A 1 86 ? -2.921 10.390 17.552 1.00 96.88 86 LYS A C 1
ATOM 660 O O . LYS A 1 86 ? -3.226 11.530 17.881 1.00 96.88 86 LYS A O 1
ATOM 665 N N . THR A 1 87 ? -3.650 9.657 16.714 1.00 96.50 87 THR A N 1
ATOM 666 C CA . THR A 1 87 ? -4.871 10.118 16.040 1.00 96.50 87 THR A CA 1
ATOM 667 C C . THR A 1 87 ? -6.122 9.649 16.771 1.00 96.50 87 THR A C 1
ATOM 669 O O . THR A 1 87 ? -7.093 10.395 16.843 1.00 96.50 87 THR A O 1
ATOM 672 N N . PHE A 1 88 ? -6.094 8.433 17.320 1.00 96.94 88 PHE A N 1
ATOM 673 C CA . PHE A 1 88 ? -7.242 7.792 17.955 1.00 96.94 88 PHE A CA 1
ATOM 674 C C . PHE A 1 88 ? -6.943 7.403 19.401 1.00 96.94 88 PHE A C 1
ATOM 676 O O . PHE A 1 88 ? -5.840 6.970 19.733 1.00 96.94 88 PHE A O 1
ATOM 683 N N . SER A 1 89 ? -7.962 7.503 20.251 1.00 96.88 89 SER A N 1
ATOM 684 C CA . SER A 1 89 ? -7.949 6.916 21.591 1.00 96.88 89 SER A CA 1
ATOM 685 C C . SER A 1 89 ? -7.954 5.383 21.543 1.00 96.88 89 SER A C 1
ATOM 687 O O . SER A 1 89 ? -8.371 4.774 20.558 1.00 96.88 89 SER A O 1
ATOM 689 N N . ASP A 1 90 ? -7.571 4.732 22.645 1.00 96.62 90 ASP A N 1
ATOM 690 C CA . ASP A 1 90 ? -7.605 3.264 22.764 1.00 96.62 90 ASP A CA 1
ATOM 691 C C . ASP A 1 90 ? -8.993 2.682 22.477 1.00 96.62 90 ASP A C 1
ATOM 693 O O . ASP A 1 90 ? -9.122 1.631 21.846 1.00 96.62 90 ASP A O 1
ATOM 697 N N . ARG A 1 91 ? -10.041 3.396 22.905 1.00 96.88 91 ARG A N 1
ATOM 698 C CA . ARG A 1 91 ? -11.428 3.021 22.631 1.00 96.88 91 ARG A CA 1
ATOM 699 C C . ARG A 1 91 ? -11.729 3.065 21.134 1.00 96.88 91 ARG A C 1
ATOM 701 O O . ARG A 1 91 ? -12.264 2.095 20.610 1.00 96.88 91 ARG A O 1
ATOM 708 N N . GLU A 1 92 ? -11.361 4.144 20.448 1.00 97.50 92 GLU A N 1
ATOM 709 C CA . GLU A 1 92 ? -11.581 4.286 19.002 1.00 97.50 92 GLU A CA 1
ATOM 710 C C . GLU A 1 92 ? -10.781 3.257 18.197 1.00 97.50 92 GLU A C 1
ATOM 712 O O . GLU A 1 92 ? -11.310 2.699 17.240 1.00 97.50 92 GLU A O 1
ATOM 717 N N . ILE A 1 93 ? -9.546 2.938 18.605 1.00 98.25 93 ILE A N 1
ATOM 718 C CA . ILE A 1 93 ? -8.740 1.878 17.976 1.00 98.25 93 ILE A CA 1
ATOM 719 C C . ILE A 1 93 ? -9.439 0.522 18.103 1.00 98.25 93 ILE A C 1
ATOM 721 O O . ILE A 1 93 ? -9.537 -0.216 17.121 1.00 98.25 93 ILE A O 1
ATOM 725 N N . LYS A 1 94 ? -9.963 0.198 19.289 1.00 97.88 94 LYS A N 1
ATOM 726 C CA . LYS A 1 94 ? -10.708 -1.044 19.520 1.00 97.88 94 LYS A CA 1
ATOM 727 C C . LYS A 1 94 ? -12.006 -1.098 18.714 1.00 97.88 94 LYS A C 1
ATOM 729 O O . LYS A 1 94 ? -12.321 -2.129 18.121 1.00 97.88 94 LYS A O 1
ATOM 734 N N . GLU A 1 95 ? -12.751 0.004 18.667 1.00 97.94 95 GLU A N 1
ATOM 735 C CA . GLU A 1 95 ? -13.982 0.118 17.878 1.00 97.94 95 GLU A CA 1
ATOM 736 C C . GLU A 1 95 ? -13.702 -0.026 16.372 1.00 97.94 95 GLU A C 1
ATOM 738 O O . GLU A 1 95 ? -14.411 -0.765 15.689 1.00 97.94 95 GLU A O 1
ATOM 743 N N . LEU A 1 96 ? -12.629 0.591 15.863 1.00 97.94 96 LEU A N 1
ATOM 744 C CA . LEU A 1 96 ? -12.158 0.434 14.482 1.00 97.94 96 LEU A CA 1
ATOM 745 C C . LEU A 1 96 ? -11.741 -1.005 14.174 1.00 97.94 96 LEU A C 1
ATOM 747 O O . LEU A 1 96 ? -12.154 -1.562 13.159 1.00 97.94 96 LEU A O 1
ATOM 751 N N . ALA A 1 97 ? -10.960 -1.631 15.052 1.00 97.38 97 ALA A N 1
ATOM 752 C CA . ALA A 1 97 ? -10.534 -3.013 14.874 1.00 97.38 97 ALA A CA 1
ATOM 753 C C . ALA A 1 97 ? -11.731 -3.978 14.835 1.00 97.38 97 ALA A C 1
ATOM 755 O O . ALA A 1 97 ? -11.780 -4.878 13.995 1.00 97.38 97 ALA A O 1
ATOM 756 N N . GLY A 1 98 ? -12.725 -3.756 15.701 1.00 96.94 98 GLY A N 1
ATOM 757 C CA . GLY A 1 98 ? -13.982 -4.500 15.694 1.00 96.94 98 GLY A CA 1
ATOM 758 C C . GLY A 1 98 ? -14.794 -4.274 14.419 1.00 96.94 98 GLY A C 1
ATOM 759 O O . GLY A 1 98 ? -15.293 -5.236 13.835 1.00 96.94 98 GLY A O 1
ATOM 760 N N . TYR A 1 99 ? -14.885 -3.024 13.955 1.00 97.00 99 TYR A N 1
ATOM 761 C CA . TYR A 1 99 ? -15.540 -2.677 12.694 1.00 97.00 99 TYR A CA 1
ATOM 762 C C . TYR A 1 99 ? -14.900 -3.411 11.508 1.00 97.00 99 TYR A C 1
ATOM 764 O O . TYR A 1 99 ? -15.608 -4.064 10.743 1.00 97.00 99 TYR A O 1
ATOM 772 N N . VAL A 1 100 ? -13.566 -3.394 11.413 1.00 95.75 100 VAL A N 1
ATOM 773 C CA . VAL A 1 100 ? -12.815 -4.096 10.364 1.00 95.75 100 VAL A CA 1
ATOM 774 C C . VAL A 1 100 ? -13.040 -5.608 10.446 1.00 95.75 100 VAL A C 1
ATOM 776 O O . VAL A 1 100 ? -13.468 -6.209 9.465 1.00 95.75 100 VAL A O 1
ATOM 779 N N . LYS A 1 101 ? -12.838 -6.242 11.611 1.00 94.12 101 LYS A N 1
ATOM 780 C CA . LYS A 1 101 ? -13.023 -7.701 11.765 1.00 94.12 101 LYS A CA 1
ATOM 781 C C . LYS A 1 101 ? -14.435 -8.165 11.423 1.00 94.12 101 LYS A C 1
ATOM 783 O O . LYS A 1 101 ? -14.592 -9.255 10.885 1.00 94.12 101 LYS A O 1
ATOM 788 N N . LYS A 1 102 ? -15.449 -7.356 11.738 1.00 93.62 102 LYS A N 1
ATOM 789 C CA . LYS A 1 102 ? -16.849 -7.664 11.431 1.00 93.62 102 LYS A CA 1
ATOM 790 C C . LYS A 1 102 ? -17.186 -7.447 9.954 1.00 93.62 102 LYS A C 1
ATOM 792 O O . LYS A 1 102 ? -18.038 -8.156 9.429 1.00 93.62 102 LYS A O 1
ATOM 797 N N . GLY A 1 103 ? -16.584 -6.442 9.322 1.00 90.75 103 GLY A N 1
ATOM 798 C CA . GLY A 1 103 ? -16.925 -6.041 7.961 1.00 90.75 103 GLY A CA 1
ATOM 799 C C . GLY A 1 103 ? -16.171 -6.794 6.865 1.00 90.75 103 GLY A C 1
ATOM 800 O O . GLY A 1 103 ? -16.660 -6.829 5.740 1.00 90.75 103 GLY A O 1
ATOM 801 N N . ILE A 1 104 ? -15.016 -7.407 7.159 1.00 86.06 104 ILE A N 1
ATOM 802 C CA . ILE A 1 104 ? -14.290 -8.185 6.145 1.00 86.06 104 ILE A CA 1
ATOM 803 C C . ILE A 1 104 ? -15.145 -9.397 5.731 1.00 86.06 104 ILE A C 1
ATOM 805 O O . ILE A 1 104 ? -15.520 -10.193 6.599 1.00 86.06 104 ILE A O 1
ATOM 809 N N . PRO A 1 105 ? -15.414 -9.588 4.423 1.00 82.12 105 PRO A N 1
ATOM 810 C CA . PRO A 1 105 ? -16.253 -10.678 3.937 1.00 82.12 105 PRO A CA 1
ATOM 811 C C . PRO A 1 105 ? -15.708 -12.044 4.346 1.00 82.12 105 PRO A C 1
ATOM 813 O O . PRO A 1 105 ? -14.533 -12.322 4.113 1.00 82.12 105 PRO A O 1
ATOM 816 N N . ALA A 1 106 ? -16.550 -12.905 4.926 1.00 82.12 106 ALA A N 1
ATOM 817 C CA . ALA A 1 106 ? -16.152 -14.264 5.310 1.00 82.12 106 ALA A CA 1
ATOM 818 C C . ALA A 1 106 ? -15.617 -15.062 4.109 1.00 82.12 106 ALA A C 1
ATOM 820 O O . ALA A 1 106 ? -14.613 -15.761 4.227 1.00 82.12 106 ALA A O 1
ATOM 821 N N . ASP A 1 107 ? -16.247 -14.894 2.944 1.00 86.00 107 ASP A N 1
ATOM 822 C CA . ASP A 1 107 ? -15.715 -15.384 1.679 1.00 86.00 107 ASP A CA 1
ATOM 823 C C . ASP A 1 107 ? -14.588 -14.467 1.179 1.00 86.00 107 ASP A C 1
ATOM 825 O O . ASP A 1 107 ? -14.823 -13.352 0.706 1.00 86.00 107 ASP A O 1
ATOM 829 N N . ARG A 1 108 ? -13.345 -14.952 1.276 1.00 85.88 108 ARG A N 1
ATOM 830 C CA . ARG A 1 108 ? -12.148 -14.207 0.860 1.00 85.88 108 ARG A CA 1
ATOM 831 C C . ARG A 1 108 ? -12.048 -14.035 -0.657 1.00 85.88 108 ARG A C 1
ATOM 833 O O . ARG A 1 108 ? -11.301 -13.162 -1.087 1.00 85.88 108 ARG A O 1
ATOM 840 N N . ALA A 1 109 ? -12.810 -14.786 -1.457 1.00 82.75 109 ALA A N 1
ATOM 841 C CA . ALA A 1 109 ? -12.871 -14.587 -2.906 1.00 82.75 109 ALA A CA 1
ATOM 842 C C . ALA A 1 109 ? -13.526 -13.248 -3.293 1.00 82.75 109 ALA A C 1
ATOM 844 O O . ALA A 1 109 ? -13.345 -12.771 -4.411 1.00 82.75 109 ALA A O 1
ATOM 845 N N . LEU A 1 110 ? -14.259 -12.618 -2.366 1.00 82.12 110 LEU A N 1
ATOM 846 C CA . LEU A 1 110 ? -14.847 -11.291 -2.556 1.00 82.12 110 LEU A CA 1
ATOM 847 C C . LEU A 1 110 ? -13.847 -10.146 -2.335 1.00 82.12 110 LEU A C 1
ATOM 849 O O . LEU A 1 110 ? -14.167 -8.998 -2.652 1.00 82.12 110 LEU A O 1
ATOM 853 N N . LEU A 1 111 ? -12.657 -10.433 -1.793 1.00 84.38 111 LEU A N 1
ATOM 854 C CA . LEU A 1 111 ? -11.585 -9.447 -1.703 1.00 84.38 111 LEU A CA 1
ATOM 855 C C . LEU A 1 111 ? -11.065 -9.156 -3.108 1.00 84.38 111 LEU A C 1
ATOM 857 O O . LEU A 1 111 ? -10.736 -10.061 -3.874 1.00 84.38 111 LEU A O 1
ATOM 861 N N . LYS A 1 112 ? -11.003 -7.872 -3.446 1.00 76.06 112 LYS A N 1
ATOM 862 C CA . LYS A 1 112 ? -10.591 -7.412 -4.764 1.00 76.06 112 LYS A CA 1
ATOM 863 C C . LYS A 1 112 ? -9.121 -7.014 -4.717 1.00 76.06 112 LYS A C 1
ATOM 865 O O . LYS A 1 112 ? -8.735 -6.217 -3.856 1.00 76.06 112 LYS A O 1
ATOM 870 N N . PRO A 1 113 ? -8.296 -7.499 -5.657 1.00 67.94 113 PRO A N 1
ATOM 871 C CA . PRO A 1 113 ? -7.002 -6.891 -5.910 1.00 67.94 113 PRO A CA 1
ATOM 872 C C . PRO A 1 113 ? -7.178 -5.389 -6.143 1.00 67.94 113 PRO A C 1
ATOM 874 O O . PRO A 1 113 ? -8.179 -4.954 -6.716 1.00 67.94 113 PRO A O 1
ATOM 877 N N . ALA A 1 114 ? -6.199 -4.591 -5.715 1.00 63.78 114 ALA A N 1
ATOM 878 C CA . ALA A 1 114 ? -6.244 -3.143 -5.905 1.00 63.78 114 ALA A CA 1
ATOM 879 C C . ALA A 1 114 ? -6.395 -2.748 -7.389 1.00 63.78 114 ALA A C 1
ATOM 881 O O . ALA A 1 114 ? -6.940 -1.683 -7.675 1.00 63.78 114 ALA A O 1
ATOM 882 N N . VAL A 1 115 ? -5.946 -3.613 -8.308 1.00 68.56 115 VAL A N 1
ATOM 883 C CA . VAL A 1 115 ? -6.036 -3.452 -9.760 1.00 68.56 115 VAL A CA 1
ATOM 884 C C . VAL A 1 115 ? -6.250 -4.824 -10.417 1.00 68.56 115 VAL A C 1
ATOM 886 O O . VAL A 1 115 ? -5.532 -5.768 -10.092 1.00 68.56 115 VAL A O 1
ATOM 889 N N . THR A 1 116 ? -7.209 -4.938 -11.341 1.00 65.50 116 THR A N 1
ATOM 890 C CA . THR A 1 116 ? -7.359 -6.089 -12.252 1.00 65.50 116 THR A CA 1
ATOM 891 C C . THR A 1 116 ? -6.890 -5.667 -13.642 1.00 65.50 116 THR A C 1
ATOM 893 O O . THR A 1 116 ? -7.286 -4.600 -14.113 1.00 65.50 116 THR A O 1
ATOM 896 N N . ALA A 1 117 ? -6.032 -6.464 -14.281 1.00 68.62 117 ALA A N 1
ATOM 897 C CA . ALA A 1 117 ? -5.489 -6.157 -15.610 1.00 68.62 117 ALA A CA 1
ATOM 898 C C . ALA A 1 117 ? -6.509 -6.420 -16.736 1.00 68.62 117 ALA A C 1
ATOM 900 O O . ALA A 1 117 ? -6.307 -6.040 -17.885 1.00 68.62 117 ALA A O 1
ATOM 901 N N . GLU A 1 118 ? -7.621 -7.084 -16.425 1.00 74.31 118 GLU A N 1
ATOM 902 C CA . GLU A 1 118 ? -8.561 -7.554 -17.428 1.00 74.31 118 GLU A CA 1
ATOM 903 C C . GLU A 1 118 ? -9.628 -6.504 -17.772 1.00 74.31 118 GLU A C 1
ATOM 905 O O . GLU A 1 118 ? -10.433 -6.089 -16.936 1.00 74.31 118 GLU A O 1
ATOM 910 N N . GLY A 1 119 ? -9.698 -6.156 -19.058 1.00 83.00 119 GLY A N 1
ATOM 911 C CA . GLY A 1 119 ? -10.786 -5.374 -19.639 1.00 83.00 119 GLY A CA 1
ATOM 912 C C . GLY A 1 119 ? -10.579 -3.859 -19.605 1.00 83.00 119 GLY A C 1
ATOM 913 O O . GLY A 1 119 ? -9.480 -3.348 -19.408 1.00 83.00 119 GLY A O 1
ATOM 914 N N . ILE A 1 120 ? -11.666 -3.135 -19.877 1.00 88.69 120 ILE A N 1
ATOM 915 C CA . ILE A 1 120 ? -11.672 -1.670 -19.908 1.00 88.69 120 ILE A CA 1
ATOM 916 C C . ILE A 1 120 ? -12.031 -1.152 -18.518 1.00 88.69 120 ILE A C 1
ATOM 918 O O . ILE A 1 120 ? -13.158 -1.342 -18.050 1.00 88.69 120 ILE A O 1
ATOM 922 N N . VAL A 1 121 ? -11.096 -0.438 -17.897 1.00 87.50 121 VAL A N 1
ATOM 923 C CA . VAL A 1 121 ? -11.341 0.330 -16.679 1.00 87.50 121 VAL A CA 1
ATOM 924 C C . VAL A 1 121 ? -11.878 1.702 -17.067 1.00 87.50 121 VAL A C 1
ATOM 926 O O . VAL A 1 121 ? -11.296 2.410 -17.888 1.00 87.50 121 VAL A O 1
ATOM 929 N N . LYS A 1 122 ? -13.020 2.066 -16.483 1.00 88.56 122 LYS A N 1
ATOM 930 C CA . LYS A 1 122 ? -13.672 3.359 -16.700 1.00 88.56 122 LYS A CA 1
ATOM 931 C C . LYS A 1 122 ? -13.335 4.293 -15.542 1.00 88.56 122 LYS A C 1
ATOM 933 O O . LYS A 1 122 ? -13.637 3.960 -14.397 1.00 88.56 122 LYS A O 1
ATOM 938 N N . SER A 1 123 ? -12.730 5.440 -15.830 1.00 88.69 123 SER A N 1
ATOM 939 C CA . SER A 1 123 ? -12.724 6.591 -14.923 1.00 88.69 123 SER A CA 1
ATOM 940 C C . SER A 1 123 ? -13.860 7.551 -15.280 1.00 88.69 123 SER A C 1
ATOM 942 O O . SER A 1 123 ? -14.641 7.289 -16.195 1.00 88.69 123 SER A O 1
ATOM 944 N N . GLU A 1 124 ? -13.968 8.655 -14.542 1.00 92.19 124 GLU A N 1
ATOM 945 C CA . GLU A 1 124 ? -14.942 9.718 -14.821 1.00 92.19 124 GLU A CA 1
ATOM 946 C C . GLU A 1 124 ? -14.748 10.328 -16.219 1.00 92.19 124 GLU A C 1
ATOM 948 O O . GLU A 1 124 ? -15.726 10.674 -16.874 1.00 92.19 124 GLU A O 1
ATOM 953 N N . GLU A 1 125 ? -13.499 10.391 -16.693 1.00 95.69 125 GLU A N 1
ATOM 954 C CA . GLU A 1 125 ? -13.124 11.105 -17.921 1.00 95.69 125 GLU A CA 1
ATOM 955 C C . GLU A 1 125 ? -12.672 10.175 -19.058 1.00 95.69 125 GLU A C 1
ATOM 957 O O . GLU A 1 125 ? -12.882 10.475 -20.233 1.00 95.69 125 GLU A O 1
ATOM 962 N N . TYR A 1 126 ? -12.045 9.034 -18.744 1.00 94.94 126 TYR A N 1
ATOM 963 C CA . TYR A 1 126 ? -11.405 8.177 -19.746 1.00 94.94 126 TYR A CA 1
ATOM 964 C C . TYR A 1 126 ? -11.631 6.689 -19.505 1.00 94.94 126 TYR A C 1
ATOM 966 O O . TYR A 1 126 ? -11.752 6.201 -18.384 1.00 94.94 126 TYR A O 1
ATOM 974 N N . ASN A 1 127 ? -11.579 5.946 -20.603 1.00 94.38 127 ASN A N 1
ATOM 975 C CA . ASN A 1 127 ? -11.467 4.498 -20.589 1.00 94.38 127 ASN A CA 1
ATOM 976 C C . ASN A 1 127 ? -9.999 4.123 -20.802 1.00 94.38 127 ASN A C 1
ATOM 978 O O . ASN A 1 127 ? -9.371 4.636 -21.728 1.00 94.38 127 ASN A O 1
ATOM 982 N N . PHE A 1 128 ? -9.464 3.223 -19.985 1.00 91.75 128 PHE A N 1
ATOM 983 C CA . PHE A 1 128 ? -8.097 2.729 -20.125 1.00 91.75 128 PHE A CA 1
ATOM 984 C C . PHE A 1 128 ? -8.035 1.212 -19.955 1.00 91.75 128 PHE A C 1
ATOM 986 O O . PHE A 1 128 ? -8.912 0.594 -19.354 1.00 91.75 128 PHE A O 1
ATOM 993 N N . VAL A 1 129 ? -6.992 0.620 -20.527 1.00 90.44 129 VAL A N 1
ATOM 994 C CA . VAL A 1 129 ? -6.617 -0.784 -20.335 1.00 90.44 129 VAL A CA 1
ATOM 995 C C . VAL A 1 129 ? -5.351 -0.802 -19.490 1.00 90.44 129 VAL A C 1
ATOM 997 O O . VAL A 1 129 ? -4.555 0.139 -19.539 1.00 90.44 129 VAL A O 1
ATOM 1000 N N . ILE A 1 130 ? -5.198 -1.837 -18.675 1.00 89.44 130 ILE A N 1
ATOM 1001 C CA . ILE A 1 130 ? -4.066 -1.985 -17.770 1.00 89.44 130 ILE A CA 1
ATOM 1002 C C . ILE A 1 130 ? -3.230 -3.159 -18.252 1.00 89.44 130 ILE A C 1
ATOM 1004 O O . ILE A 1 130 ? -3.678 -4.298 -18.192 1.00 89.44 130 ILE A O 1
ATOM 1008 N N . ASP A 1 131 ? -1.999 -2.874 -18.664 1.00 87.56 131 ASP A N 1
ATOM 1009 C CA . ASP A 1 131 ? -1.036 -3.891 -19.071 1.00 87.56 131 ASP A CA 1
ATOM 1010 C C . ASP A 1 131 ? 0.123 -3.976 -18.080 1.00 87.56 131 ASP A C 1
ATOM 1012 O O . ASP A 1 131 ? 0.624 -2.973 -17.561 1.00 87.56 131 ASP A O 1
ATOM 1016 N N . THR A 1 132 ? 0.578 -5.202 -17.828 1.00 88.25 132 THR A N 1
ATOM 1017 C CA . THR A 1 132 ? 1.763 -5.440 -17.002 1.00 88.25 132 THR A CA 1
ATOM 1018 C C . THR A 1 132 ? 3.020 -5.234 -17.844 1.00 88.25 132 THR A C 1
ATOM 1020 O O . THR A 1 132 ? 3.281 -5.998 -18.768 1.00 88.25 132 THR A O 1
ATOM 1023 N N . VAL A 1 133 ? 3.819 -4.220 -17.501 1.00 89.56 133 VAL A N 1
ATOM 1024 C CA . VAL A 1 133 ? 5.081 -3.901 -18.199 1.00 89.56 133 VAL A CA 1
ATOM 1025 C C . VAL A 1 133 ? 6.250 -4.744 -17.682 1.00 89.56 133 VAL A C 1
ATOM 1027 O O . VAL A 1 133 ? 7.099 -5.177 -18.457 1.00 89.56 133 VAL A O 1
ATOM 1030 N N . VAL A 1 134 ? 6.304 -4.981 -16.370 1.00 92.06 134 VAL A N 1
ATOM 1031 C CA . VAL A 1 134 ? 7.411 -5.675 -15.705 1.00 92.06 134 VAL A CA 1
ATOM 1032 C C . VAL A 1 134 ? 6.903 -6.484 -14.515 1.00 92.06 134 VAL A C 1
ATOM 1034 O O . VAL A 1 134 ? 6.003 -6.058 -13.794 1.00 92.06 134 VAL A O 1
ATOM 1037 N N . THR A 1 135 ? 7.498 -7.655 -14.300 1.00 91.56 135 THR A N 1
ATOM 1038 C CA . THR A 1 135 ? 7.230 -8.547 -13.162 1.00 91.56 135 THR A CA 1
ATOM 1039 C C . THR A 1 135 ? 8.520 -8.853 -12.403 1.00 91.56 135 THR A C 1
ATOM 1041 O O . THR A 1 135 ? 9.612 -8.620 -12.918 1.00 91.56 135 THR A O 1
ATOM 1044 N N . GLY A 1 136 ? 8.408 -9.437 -11.207 1.00 91.69 136 GLY A N 1
ATOM 1045 C CA . GLY A 1 136 ? 9.567 -9.842 -10.396 1.00 91.69 136 GLY A CA 1
ATOM 1046 C C . GLY A 1 136 ? 10.085 -8.762 -9.442 1.00 91.69 136 GLY A C 1
ATOM 1047 O O . GLY A 1 136 ? 11.107 -8.969 -8.797 1.00 91.69 136 GLY A O 1
ATOM 1048 N N . LEU A 1 137 ? 9.371 -7.639 -9.341 1.00 92.94 137 LEU A N 1
ATOM 1049 C CA . LEU A 1 137 ? 9.562 -6.621 -8.310 1.00 92.94 137 LEU A CA 1
ATOM 1050 C C . LEU A 1 137 ? 8.720 -6.968 -7.077 1.00 92.94 137 LEU A C 1
ATOM 1052 O O . LEU A 1 137 ? 7.671 -7.603 -7.190 1.00 92.94 137 LEU A O 1
ATOM 1056 N N . GLU A 1 138 ? 9.163 -6.524 -5.909 1.00 88.88 138 GLU A N 1
ATOM 1057 C CA . GLU A 1 138 ? 8.498 -6.745 -4.628 1.00 88.88 138 GLU A CA 1
ATOM 1058 C C . GLU A 1 138 ? 7.564 -5.579 -4.281 1.00 88.88 138 GLU A C 1
ATOM 1060 O O . GLU A 1 138 ? 6.354 -5.763 -4.165 1.00 88.88 138 GLU A O 1
ATOM 1065 N N . VAL A 1 139 ? 8.114 -4.363 -4.162 1.00 88.81 139 VAL A N 1
ATOM 1066 C CA . VAL A 1 139 ? 7.348 -3.123 -3.938 1.00 88.81 139 VAL A CA 1
ATOM 1067 C C . VAL A 1 139 ? 7.977 -1.997 -4.767 1.00 88.81 139 VAL A C 1
ATOM 1069 O O . VAL A 1 139 ? 8.860 -1.295 -4.259 1.00 88.81 139 VAL A O 1
ATOM 1072 N N . PRO A 1 140 ? 7.565 -1.825 -6.039 1.00 91.25 140 PRO A N 1
ATOM 1073 C CA . PRO A 1 140 ? 8.015 -0.713 -6.875 1.00 91.25 140 PRO A CA 1
ATOM 1074 C C . PRO A 1 140 ? 7.704 0.629 -6.200 1.00 91.25 140 PRO A C 1
ATOM 1076 O O . PRO A 1 140 ? 6.622 0.801 -5.637 1.00 91.25 140 PRO A O 1
ATOM 1079 N N . TRP A 1 141 ? 8.657 1.559 -6.232 1.00 91.19 141 TRP A N 1
ATOM 1080 C CA . TRP A 1 141 ? 8.604 2.816 -5.480 1.00 91.19 141 TRP A CA 1
ATOM 1081 C C . TRP A 1 141 ? 8.607 4.035 -6.396 1.00 91.19 141 TRP A C 1
ATOM 1083 O O . TRP A 1 141 ? 7.703 4.860 -6.320 1.00 91.19 141 TRP A O 1
ATOM 1093 N N . GLY A 1 142 ? 9.567 4.097 -7.315 1.00 92.81 142 GLY A N 1
ATOM 1094 C CA . GLY A 1 142 ? 9.699 5.151 -8.312 1.00 92.81 142 GLY A CA 1
ATOM 1095 C C . GLY A 1 142 ? 10.078 4.577 -9.675 1.00 92.81 142 GLY A C 1
ATOM 1096 O O . GLY A 1 142 ? 10.591 3.458 -9.785 1.00 92.81 142 GLY A O 1
ATOM 1097 N N . LEU A 1 143 ? 9.799 5.347 -10.726 1.00 95.19 143 LEU A N 1
ATOM 1098 C CA . LEU A 1 143 ? 10.144 4.998 -12.101 1.00 95.19 143 LEU A CA 1
ATOM 1099 C C . LEU A 1 143 ? 10.559 6.238 -12.895 1.00 95.19 143 LEU A C 1
ATOM 1101 O O . LEU A 1 143 ? 9.954 7.301 -12.764 1.00 95.19 143 LEU A O 1
ATOM 1105 N N . ALA A 1 144 ? 11.569 6.087 -13.745 1.00 96.12 144 ALA A N 1
ATOM 1106 C CA . ALA A 1 144 ? 12.012 7.126 -14.663 1.00 96.12 144 ALA A CA 1
ATOM 1107 C C . ALA A 1 144 ? 12.399 6.521 -16.013 1.00 96.12 144 ALA A C 1
ATOM 1109 O O . ALA A 1 144 ? 13.070 5.492 -16.072 1.00 96.12 144 ALA A O 1
ATOM 1110 N N . PHE A 1 145 ? 12.007 7.183 -17.099 1.00 96.44 145 PHE A N 1
ATOM 1111 C CA . PHE A 1 145 ? 12.494 6.843 -18.433 1.00 96.44 145 PHE A CA 1
ATOM 1112 C C . PHE A 1 145 ? 13.898 7.412 -18.632 1.00 96.44 145 PHE A C 1
ATOM 1114 O O . PHE A 1 145 ? 14.159 8.581 -18.344 1.00 96.44 145 PHE A O 1
ATOM 1121 N N . LEU A 1 146 ? 14.796 6.587 -19.153 1.00 96.38 146 LEU A N 1
ATOM 1122 C CA . LEU A 1 146 ? 16.122 6.990 -19.591 1.00 96.38 146 LEU A CA 1
ATOM 1123 C C . LEU A 1 146 ? 16.065 7.523 -21.036 1.00 96.38 146 LEU A C 1
ATOM 1125 O O . LEU A 1 146 ? 15.148 7.177 -21.784 1.00 96.38 146 LEU A O 1
ATOM 1129 N N . PRO A 1 147 ? 17.042 8.341 -21.481 1.00 97.44 147 PRO A N 1
ATOM 1130 C CA . PRO A 1 147 ? 17.032 8.933 -22.826 1.00 97.44 147 PRO A CA 1
ATOM 1131 C C . PRO A 1 147 ? 16.990 7.922 -23.981 1.00 97.44 147 PRO A C 1
ATOM 1133 O O . PRO A 1 147 ? 16.567 8.261 -25.081 1.00 97.44 147 PRO A O 1
ATOM 1136 N N . ASN A 1 148 ? 17.438 6.689 -23.742 1.00 95.88 148 ASN A N 1
ATOM 1137 C CA . ASN A 1 148 ? 17.405 5.592 -24.708 1.00 95.88 148 ASN A CA 1
ATOM 1138 C C . ASN A 1 148 ? 16.082 4.796 -24.691 1.00 95.88 148 ASN A C 1
ATOM 1140 O O . ASN A 1 148 ? 15.959 3.835 -25.444 1.00 95.88 148 ASN A O 1
ATOM 1144 N N . GLY A 1 149 ? 15.113 5.181 -23.854 1.00 95.44 149 GLY A N 1
ATOM 1145 C CA . GLY A 1 149 ? 13.812 4.523 -23.717 1.00 95.44 149 GLY A CA 1
ATOM 1146 C C . GLY A 1 149 ? 13.760 3.404 -22.674 1.00 95.44 149 GLY A C 1
ATOM 1147 O O . GLY A 1 149 ? 12.677 2.882 -22.415 1.00 95.44 149 GLY A O 1
ATOM 1148 N N . ASP A 1 150 ? 14.887 3.055 -22.050 1.00 96.81 150 ASP A N 1
ATOM 1149 C CA . ASP A 1 150 ? 14.901 2.110 -20.932 1.00 96.81 150 ASP A CA 1
ATOM 1150 C C . ASP A 1 150 ? 14.221 2.710 -19.694 1.00 96.81 150 ASP A C 1
ATOM 1152 O O . ASP A 1 150 ? 14.088 3.928 -19.554 1.00 96.81 150 ASP A O 1
ATOM 1156 N N . LEU A 1 151 ? 13.823 1.852 -18.758 1.00 97.06 151 LEU A N 1
ATOM 1157 C CA . LEU A 1 151 ? 13.258 2.265 -17.477 1.00 97.06 151 LEU A CA 1
ATOM 1158 C C . LEU A 1 151 ? 14.275 2.077 -16.356 1.00 97.06 151 LEU A C 1
ATOM 1160 O O . LEU A 1 151 ? 14.905 1.029 -16.240 1.00 97.06 151 LEU A O 1
ATOM 1164 N N . LEU A 1 152 ? 14.384 3.075 -15.489 1.00 97.31 152 LEU A N 1
ATOM 1165 C CA . LEU A 1 152 ? 14.997 2.964 -14.176 1.00 97.31 152 LEU A CA 1
ATOM 1166 C C . LEU A 1 152 ? 13.878 2.800 -13.147 1.00 97.31 152 LEU A C 1
ATOM 1168 O O . LEU A 1 152 ? 12.951 3.607 -13.124 1.00 97.31 152 LEU A O 1
ATOM 1172 N N . ILE A 1 153 ? 13.947 1.757 -12.325 1.00 97.44 153 ILE A N 1
ATOM 1173 C CA . ILE A 1 153 ? 12.894 1.390 -11.373 1.00 97.44 153 ILE A CA 1
ATOM 1174 C C . ILE A 1 153 ? 13.517 1.220 -9.996 1.00 97.44 153 ILE A C 1
ATOM 1176 O O . ILE A 1 153 ? 14.420 0.400 -9.824 1.00 97.44 153 ILE A O 1
ATOM 1180 N N . SER A 1 154 ? 13.039 1.966 -9.008 1.00 96.12 154 SER A N 1
ATOM 1181 C CA . SER A 1 154 ? 13.425 1.767 -7.614 1.00 96.12 154 SER A CA 1
ATOM 1182 C C . SER A 1 154 ? 12.417 0.881 -6.890 1.00 96.12 154 SER A C 1
ATOM 1184 O O . SER A 1 154 ? 11.216 0.933 -7.155 1.00 96.12 154 SER A O 1
ATOM 1186 N N . GLU A 1 155 ? 12.893 0.074 -5.946 1.00 93.38 155 GLU A N 1
ATOM 1187 C CA . GLU A 1 155 ? 12.036 -0.599 -4.974 1.00 93.38 155 GLU A CA 1
ATOM 1188 C C . GLU A 1 155 ? 12.121 0.098 -3.621 1.00 93.38 155 GLU A C 1
ATOM 1190 O O . GLU A 1 155 ? 13.149 0.663 -3.233 1.00 93.38 155 GLU A O 1
ATOM 1195 N N . ARG A 1 156 ? 11.044 -0.015 -2.848 1.00 90.06 156 ARG A N 1
ATOM 1196 C CA . ARG A 1 156 ? 10.921 0.634 -1.543 1.00 90.06 156 ARG A CA 1
ATOM 1197 C C . ARG A 1 156 ? 12.038 0.255 -0.575 1.00 90.06 156 ARG A C 1
ATOM 1199 O O . ARG A 1 156 ? 12.471 1.079 0.224 1.00 90.06 156 ARG A O 1
ATOM 1206 N N . LYS A 1 157 ? 12.526 -0.985 -0.665 1.00 90.31 157 LYS A N 1
ATOM 1207 C CA . LYS A 1 157 ? 13.636 -1.508 0.147 1.00 90.31 157 LYS A CA 1
ATOM 1208 C C . LYS A 1 157 ? 14.998 -0.872 -0.170 1.00 90.31 157 LYS A C 1
ATOM 1210 O O . LYS A 1 157 ? 15.990 -1.249 0.443 1.00 90.31 157 LYS A O 1
ATOM 1215 N N . GLY A 1 158 ? 15.055 0.082 -1.103 1.00 93.00 158 GLY A N 1
ATOM 1216 C CA . GLY A 1 158 ? 16.271 0.810 -1.457 1.00 93.00 158 GLY A CA 1
ATOM 1217 C C . GLY A 1 158 ? 17.118 0.120 -2.524 1.00 93.00 158 GLY A C 1
ATOM 1218 O O . GLY A 1 158 ? 18.315 0.374 -2.598 1.00 93.00 158 GLY A O 1
ATOM 1219 N N . THR A 1 159 ? 16.531 -0.754 -3.341 1.00 95.06 159 THR A N 1
ATOM 1220 C CA . THR A 1 159 ? 17.191 -1.299 -4.537 1.00 95.06 159 THR A CA 1
ATOM 1221 C C . THR A 1 159 ? 16.791 -0.503 -5.773 1.00 95.06 159 THR A C 1
ATOM 1223 O O . THR A 1 159 ? 15.739 0.135 -5.812 1.00 95.06 159 THR A O 1
ATOM 1226 N N . LEU A 1 160 ? 17.650 -0.528 -6.788 1.00 97.31 160 LEU A N 1
ATOM 1227 C CA . LEU A 1 160 ? 17.441 0.138 -8.069 1.00 97.31 160 LEU A CA 1
ATOM 1228 C C . LEU A 1 160 ? 17.698 -0.871 -9.184 1.00 97.31 160 LEU A C 1
ATOM 1230 O O . LEU A 1 160 ? 18.641 -1.651 -9.094 1.00 97.31 160 LEU A O 1
ATOM 1234 N N . HIS A 1 161 ? 16.873 -0.862 -10.219 1.00 97.69 161 HIS A N 1
ATOM 1235 C CA . HIS A 1 161 ? 16.933 -1.792 -11.340 1.00 97.69 161 HIS A CA 1
ATOM 1236 C C . HIS A 1 161 ? 16.818 -1.025 -12.650 1.00 97.69 161 HIS A C 1
ATOM 1238 O O . HIS A 1 161 ? 16.152 0.010 -12.711 1.00 97.69 161 HIS A O 1
ATOM 1244 N N . THR A 1 162 ? 17.408 -1.559 -13.715 1.00 97.44 162 THR A N 1
ATOM 1245 C CA . THR A 1 162 ? 17.049 -1.167 -15.077 1.00 97.44 162 THR A CA 1
ATOM 1246 C C . THR A 1 162 ? 16.097 -2.194 -15.674 1.00 97.44 162 THR A C 1
ATOM 1248 O O . THR A 1 162 ? 16.189 -3.394 -15.412 1.00 97.44 162 THR A O 1
ATOM 1251 N N . PHE A 1 163 ? 15.165 -1.725 -16.493 1.00 97.81 163 PHE A N 1
ATOM 1252 C CA . PHE A 1 163 ? 14.345 -2.562 -17.348 1.00 97.81 163 PHE A CA 1
ATOM 1253 C C . PHE A 1 163 ? 14.574 -2.149 -18.797 1.00 97.81 163 PHE A C 1
ATOM 1255 O O . PHE A 1 163 ? 14.279 -1.022 -19.193 1.00 97.81 163 PHE A O 1
ATOM 1262 N N . SER A 1 164 ? 15.136 -3.074 -19.569 1.00 96.75 164 SER A N 1
ATOM 1263 C CA . SER A 1 164 ? 15.538 -2.859 -20.956 1.00 96.75 164 SER A CA 1
ATOM 1264 C C . SER A 1 164 ? 15.199 -4.091 -21.777 1.00 96.75 164 SER A C 1
ATOM 1266 O O . SER A 1 164 ? 15.395 -5.220 -21.322 1.00 96.75 164 SER A O 1
ATOM 1268 N N . ASN A 1 165 ? 14.685 -3.891 -22.992 1.00 94.25 165 ASN A N 1
ATOM 1269 C CA . ASN A 1 165 ? 14.366 -4.979 -23.925 1.00 94.25 165 ASN A CA 1
ATOM 1270 C C . ASN A 1 16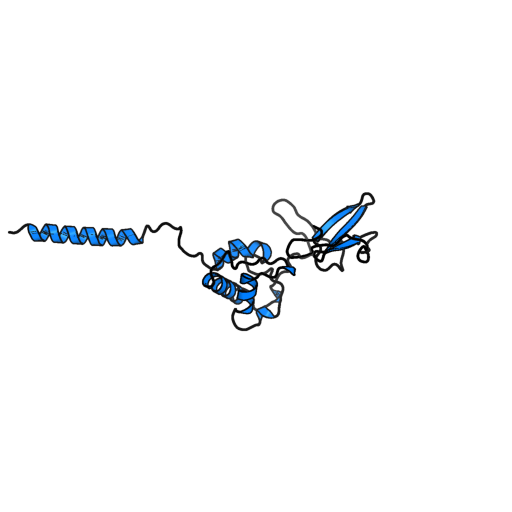5 ? 13.502 -6.096 -23.298 1.00 94.25 165 ASN A C 1
ATOM 1272 O O . ASN A 1 165 ? 13.745 -7.285 -23.513 1.00 94.25 165 ASN A O 1
ATOM 1276 N N . GLY A 1 166 ? 12.518 -5.716 -22.476 1.00 93.69 166 GLY A N 1
ATOM 1277 C CA . GLY A 1 166 ? 11.611 -6.660 -21.820 1.00 93.69 166 GLY A CA 1
ATOM 1278 C C . GLY A 1 166 ? 12.216 -7.428 -20.639 1.00 93.69 166 GLY A C 1
ATOM 1279 O O . GLY A 1 166 ? 11.623 -8.408 -20.191 1.00 93.69 166 GLY A O 1
ATOM 1280 N N . ARG A 1 167 ? 13.400 -7.043 -20.146 1.00 95.56 167 ARG A N 1
ATOM 1281 C CA . ARG A 1 167 ? 14.110 -7.748 -19.070 1.00 95.56 167 ARG A CA 1
ATOM 1282 C C . ARG A 1 167 ? 14.452 -6.818 -17.920 1.00 95.56 167 ARG A C 1
ATOM 1284 O O . ARG A 1 167 ? 15.013 -5.747 -18.131 1.00 95.56 167 ARG A O 1
ATOM 1291 N N . LEU A 1 168 ? 14.153 -7.274 -16.707 1.00 97.50 168 LEU A N 1
ATOM 1292 C CA . LEU A 1 168 ? 14.559 -6.626 -15.465 1.00 97.50 168 LEU A CA 1
ATOM 1293 C C . LEU A 1 168 ? 15.988 -7.051 -15.100 1.00 97.50 168 LEU A C 1
ATOM 1295 O O . LEU A 1 168 ? 16.313 -8.240 -15.144 1.00 97.50 168 LEU A O 1
ATOM 1299 N N . SER A 1 169 ? 16.839 -6.092 -14.746 1.00 97.12 169 SER A N 1
ATOM 1300 C CA . SER A 1 169 ? 18.207 -6.354 -14.302 1.00 97.12 169 SER A CA 1
ATOM 1301 C C . SER A 1 169 ? 18.263 -6.895 -12.869 1.00 97.12 169 SER A C 1
ATOM 1303 O O . SER A 1 169 ? 17.338 -6.724 -12.068 1.00 97.12 169 SER A O 1
ATOM 1305 N N . ALA A 1 170 ? 19.417 -7.461 -12.501 1.00 96.56 170 ALA A N 1
ATOM 1306 C CA . ALA A 1 170 ? 19.804 -7.560 -11.094 1.00 96.56 170 ALA A CA 1
ATOM 1307 C C . ALA A 1 170 ? 19.863 -6.153 -10.447 1.00 96.56 170 ALA A C 1
ATOM 1309 O O . ALA A 1 170 ? 19.964 -5.160 -11.181 1.00 96.56 170 ALA A O 1
ATOM 1310 N N . PRO A 1 171 ? 19.803 -6.046 -9.105 1.00 96.69 171 PRO A N 1
ATOM 1311 C CA . PRO A 1 171 ? 19.969 -4.766 -8.424 1.00 96.69 171 PRO A CA 1
ATOM 1312 C C . PRO A 1 171 ? 21.269 -4.068 -8.839 1.00 96.69 171 PRO A C 1
ATOM 1314 O O . PRO A 1 171 ? 22.326 -4.693 -8.903 1.00 96.69 171 PRO A O 1
ATOM 1317 N N . ILE A 1 172 ? 21.185 -2.770 -9.114 1.00 96.75 172 ILE A N 1
ATOM 1318 C CA . ILE A 1 172 ? 22.333 -1.920 -9.420 1.00 96.75 172 ILE A CA 1
ATOM 1319 C C . ILE A 1 172 ? 23.187 -1.775 -8.159 1.00 96.75 172 ILE A C 1
ATOM 1321 O O . ILE A 1 172 ? 22.695 -1.407 -7.091 1.00 96.75 172 ILE A O 1
ATOM 1325 N N . GLU A 1 173 ? 24.480 -2.046 -8.301 1.00 96.31 173 GLU A N 1
ATOM 1326 C CA . GLU A 1 173 ? 25.468 -1.924 -7.230 1.00 96.31 173 GLU A CA 1
ATOM 1327 C C . GLU A 1 173 ? 26.075 -0.511 -7.162 1.00 96.31 173 GLU A C 1
ATOM 1329 O O . GLU A 1 173 ? 25.951 0.292 -8.086 1.00 96.31 173 GLU A O 1
ATOM 1334 N N . GLY A 1 174 ? 26.763 -0.199 -6.058 1.00 95.62 174 GLY A N 1
ATOM 1335 C CA . GLY A 1 174 ? 27.499 1.064 -5.897 1.00 95.62 174 GLY A CA 1
ATOM 1336 C C . GLY A 1 174 ? 26.647 2.274 -5.500 1.00 95.62 174 GLY A C 1
ATOM 1337 O O . GLY A 1 174 ? 27.139 3.402 -5.519 1.00 95.62 174 GLY A O 1
ATOM 1338 N N . LEU A 1 175 ? 25.385 2.058 -5.120 1.00 94.56 175 LEU A N 1
ATOM 1339 C CA . LEU A 1 175 ? 24.538 3.109 -4.561 1.00 94.56 175 LEU A CA 1
ATOM 1340 C C . LEU A 1 175 ? 25.095 3.599 -3.209 1.00 94.56 175 LEU A C 1
ATOM 1342 O O . LEU A 1 175 ? 25.674 2.807 -2.456 1.00 94.56 175 LEU A O 1
ATOM 1346 N N . PRO A 1 176 ? 24.911 4.888 -2.864 1.00 93.75 176 PRO A N 1
ATOM 1347 C CA . PRO A 1 176 ? 25.214 5.370 -1.520 1.00 93.75 176 PRO A CA 1
ATOM 1348 C C . PRO A 1 176 ? 24.348 4.643 -0.473 1.00 93.75 176 PRO A C 1
ATOM 1350 O O . PRO A 1 176 ? 23.344 4.027 -0.828 1.00 93.75 176 PRO A O 1
ATOM 1353 N N . PRO A 1 177 ? 24.682 4.723 0.829 1.00 92.62 177 PRO A N 1
ATOM 1354 C CA . PRO A 1 177 ? 23.818 4.197 1.882 1.00 92.62 177 PRO A CA 1
ATOM 1355 C C . PRO A 1 177 ? 22.406 4.794 1.799 1.00 92.62 177 PRO A C 1
ATOM 1357 O O . PRO A 1 177 ? 22.241 6.014 1.802 1.00 92.62 177 PRO A O 1
ATOM 1360 N N . ILE A 1 178 ? 21.388 3.932 1.745 1.00 92.38 178 ILE A N 1
ATOM 1361 C CA . ILE A 1 178 ? 19.985 4.333 1.588 1.00 92.38 178 ILE A CA 1
ATOM 1362 C C . ILE A 1 178 ? 19.222 4.098 2.887 1.00 92.38 178 ILE A C 1
ATOM 1364 O O . ILE A 1 178 ? 19.265 3.019 3.476 1.00 92.38 178 ILE A O 1
ATOM 1368 N N . MET A 1 179 ? 18.460 5.106 3.306 1.00 90.00 179 MET A N 1
ATOM 1369 C CA . MET A 1 179 ? 17.512 4.992 4.410 1.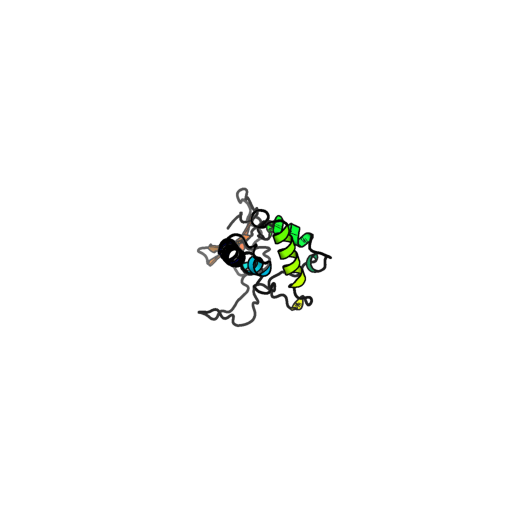00 90.00 179 MET A CA 1
ATOM 1370 C C . MET A 1 179 ? 16.150 4.504 3.894 1.00 90.00 179 MET A C 1
ATOM 1372 O O . MET A 1 179 ? 15.224 5.289 3.695 1.00 90.00 179 MET A O 1
ATOM 1376 N N . ALA A 1 180 ? 16.028 3.196 3.674 1.00 89.62 180 ALA A N 1
ATOM 1377 C CA . ALA A 1 180 ? 14.784 2.547 3.260 1.00 89.62 180 ALA A CA 1
ATOM 1378 C C . ALA A 1 180 ? 13.905 2.207 4.478 1.00 89.62 180 ALA A C 1
ATOM 1380 O O . ALA A 1 180 ? 13.847 1.063 4.928 1.00 89.62 180 ALA A O 1
ATOM 1381 N N . PHE A 1 181 ? 13.248 3.215 5.058 1.00 86.50 181 PHE A N 1
ATOM 1382 C CA . PHE A 1 181 ? 12.357 3.028 6.206 1.00 86.50 181 PHE A CA 1
ATOM 1383 C C . PHE A 1 181 ? 11.054 3.807 6.054 1.00 86.50 181 PHE A C 1
ATOM 1385 O O . PHE A 1 181 ? 11.057 4.995 5.726 1.00 86.50 181 PHE A O 1
ATOM 1392 N N . GLY A 1 182 ? 9.927 3.156 6.358 1.00 84.06 182 GLY A N 1
ATOM 1393 C CA . GLY A 1 182 ? 8.613 3.775 6.220 1.00 84.06 182 GLY A CA 1
ATOM 1394 C C . GLY A 1 182 ? 8.402 4.260 4.787 1.00 84.06 182 GLY A C 1
ATOM 1395 O O . GLY A 1 182 ? 8.473 3.463 3.856 1.00 84.06 182 GLY A O 1
ATOM 1396 N N . GLN A 1 183 ? 8.138 5.554 4.615 1.00 82.69 183 GLN A N 1
ATOM 1397 C CA . GLN A 1 183 ? 7.946 6.192 3.304 1.00 82.69 183 GLN A CA 1
ATOM 1398 C C . GLN A 1 183 ? 9.254 6.741 2.688 1.00 82.69 183 GLN A C 1
ATOM 1400 O O . GLN A 1 183 ? 9.216 7.392 1.649 1.00 82.69 183 GLN A O 1
ATOM 1405 N N . GLY A 1 184 ? 10.403 6.534 3.340 1.00 84.19 184 GLY A N 1
ATOM 1406 C CA . GLY A 1 184 ? 11.718 6.913 2.816 1.00 84.19 184 GLY A CA 1
ATOM 1407 C C . GLY A 1 184 ? 12.291 5.878 1.844 1.00 84.19 184 GLY A C 1
ATOM 1408 O O . GLY A 1 184 ? 11.765 4.775 1.717 1.00 84.19 184 GLY A O 1
ATOM 1409 N N . GLY A 1 185 ? 13.390 6.229 1.175 1.00 86.88 185 GLY A N 1
ATOM 1410 C CA . GLY A 1 185 ? 14.083 5.364 0.221 1.00 86.88 185 GLY A CA 1
ATOM 1411 C C . GLY A 1 185 ? 14.452 6.118 -1.053 1.00 86.88 185 GLY A C 1
ATOM 1412 O O . GLY A 1 185 ? 14.837 7.284 -0.997 1.00 86.88 185 GLY A O 1
ATOM 1413 N N . LEU A 1 186 ? 14.326 5.440 -2.191 1.00 89.31 186 LEU A N 1
ATOM 1414 C CA . LEU A 1 186 ? 14.610 5.967 -3.529 1.00 89.31 186 LEU A CA 1
ATOM 1415 C C . LEU A 1 186 ? 13.305 6.365 -4.250 1.00 89.31 186 LEU A C 1
ATOM 1417 O O . LEU A 1 186 ? 12.995 5.783 -5.287 1.00 89.31 186 LEU A O 1
ATOM 1421 N N . LEU A 1 187 ? 12.484 7.242 -3.655 1.00 81.75 187 LEU A N 1
ATOM 1422 C CA . LEU A 1 187 ? 11.233 7.710 -4.286 1.00 81.75 187 LEU A CA 1
ATOM 1423 C C . LEU A 1 187 ? 11.527 8.687 -5.428 1.00 81.75 187 LEU A C 1
ATOM 1425 O O . LEU A 1 187 ? 12.398 9.562 -5.215 1.00 81.75 187 LEU A O 1
#

Secondary structure (DSSP, 8-state):
--SHHHHHHHHHHHHHHHHHHHTT---TTS-PPPHHHHHHHHTHHHH-TTSTTPPP-GGGTSSSSHHHHHHHHH-BTTTTB---TTTS-HHHHHHHHHHHHHHS-SSGGGPPPS---SSPEE-SS-EE-------S-SSEEEEEE-TTS-EEEEETTS-EEEEETTEEPPPPS-PPP---STT-S--

Foldseek 3Di:
DPCPVVVVVVVVVVVVVVVVVVVVDDPPPPDDDALLVVCCVQPCVQQNNQSQQDDDDPVLVDPAQVVQLCCQQPPPQLVQGHHCVVPDDSVSSRRNSVVNSVRQDPPNVSRDHPDDQDDWDDDPPDTDGHDDQDDDADAWQDWDADPVRWIWIAHLQAFIWIHDPSDIDDTDPDDDDFDSTRSGHDD

pLDDT: mean 84.54, std 16.24, range [43.12, 98.25]